Protein AF-A0A4E9F3N2-F1 (afdb_monomer_lite)

pLDDT: mean 77.79, std 24.95, range [22.2, 97.0]

Structure (mmCIF, N/CA/C/O backbone):
data_AF-A0A4E9F3N2-F1
#
_entry.id   AF-A0A4E9F3N2-F1
#
loop_
_atom_site.group_PDB
_atom_site.id
_atom_site.type_symbol
_atom_site.label_atom_id
_atom_site.label_alt_id
_atom_site.label_comp_id
_atom_site.label_asym_id
_atom_site.label_entity_id
_atom_site.label_seq_id
_atom_site.pdbx_PDB_ins_code
_atom_site.Cartn_x
_atom_site.Cartn_y
_atom_site.Cartn_z
_atom_site.occupancy
_atom_site.B_iso_or_equiv
_atom_site.auth_seq_id
_atom_site.auth_comp_id
_atom_site.auth_asym_id
_atom_site.auth_atom_id
_atom_site.pdbx_PDB_model_num
ATOM 1 N N . MET A 1 1 ? 20.673 -10.312 -19.936 1.00 74.88 1 MET A N 1
ATOM 2 C CA . MET A 1 1 ? 21.119 -8.940 -20.218 1.00 74.88 1 MET A CA 1
ATOM 3 C C . MET A 1 1 ? 22.556 -8.808 -19.810 1.00 74.88 1 MET A C 1
ATOM 5 O O . MET A 1 1 ? 22.943 -9.396 -18.805 1.00 74.88 1 MET A O 1
ATOM 9 N N . THR A 1 2 ? 23.321 -8.103 -20.626 1.00 93.94 2 THR A N 1
ATOM 10 C CA . THR A 1 2 ? 24.736 -7.817 -20.409 1.00 93.94 2 THR A CA 1
ATOM 11 C C . THR A 1 2 ? 24.918 -6.363 -19.971 1.00 93.94 2 THR A C 1
ATOM 13 O O . THR A 1 2 ? 23.994 -5.559 -20.076 1.00 93.94 2 THR A O 1
ATOM 16 N N . MET A 1 3 ? 26.111 -6.009 -19.485 1.00 94.00 3 MET A N 1
ATOM 17 C CA . MET A 1 3 ? 26.438 -4.610 -19.169 1.00 94.00 3 MET A CA 1
ATOM 18 C C . MET A 1 3 ? 26.401 -3.704 -20.409 1.00 94.00 3 MET A C 1
ATOM 20 O O . MET A 1 3 ? 26.124 -2.515 -20.276 1.00 94.00 3 MET A O 1
ATOM 24 N N . HIS A 1 4 ? 26.633 -4.258 -21.602 1.00 94.69 4 HIS A N 1
ATOM 25 C CA . HIS A 1 4 ? 26.542 -3.513 -22.858 1.00 94.69 4 HIS A CA 1
ATOM 26 C C . HIS A 1 4 ? 25.105 -3.068 -23.137 1.00 94.69 4 HIS A C 1
ATOM 28 O O . HIS A 1 4 ? 24.890 -1.909 -23.461 1.00 94.69 4 HIS A O 1
ATOM 34 N N . ASP A 1 5 ? 24.117 -3.930 -22.869 1.00 93.75 5 ASP A N 1
ATOM 35 C CA . ASP A 1 5 ? 22.698 -3.601 -23.065 1.00 93.75 5 ASP A CA 1
ATOM 36 C C . ASP A 1 5 ? 22.268 -2.380 -22.227 1.00 93.75 5 ASP A C 1
ATOM 38 O O . ASP A 1 5 ? 21.435 -1.590 -22.662 1.00 93.75 5 ASP A O 1
ATOM 42 N N . ILE A 1 6 ? 22.837 -2.215 -21.024 1.00 94.12 6 ILE A N 1
ATOM 43 C CA . ILE A 1 6 ? 22.560 -1.069 -20.140 1.00 94.12 6 ILE A CA 1
ATOM 44 C C . ILE A 1 6 ? 23.189 0.207 -20.708 1.00 94.12 6 ILE A C 1
ATOM 46 O O . ILE A 1 6 ? 22.549 1.258 -20.708 1.00 94.12 6 ILE A O 1
ATOM 50 N N . LEU A 1 7 ? 24.429 0.113 -21.195 1.00 94.69 7 LEU A N 1
ATOM 51 C CA . LEU A 1 7 ? 25.142 1.240 -21.795 1.00 94.69 7 LEU A CA 1
ATOM 52 C C . LEU A 1 7 ? 24.438 1.725 -23.066 1.00 94.69 7 LEU A C 1
ATOM 54 O O . LEU A 1 7 ? 24.200 2.922 -23.215 1.00 94.69 7 LEU A O 1
ATOM 58 N N . ASP A 1 8 ? 24.042 0.796 -23.933 1.00 94.12 8 ASP A N 1
ATOM 59 C CA . ASP A 1 8 ? 23.328 1.098 -25.172 1.00 94.12 8 ASP A CA 1
ATOM 60 C C . ASP A 1 8 ? 21.946 1.702 -24.882 1.00 94.12 8 ASP A C 1
ATOM 62 O O . ASP A 1 8 ? 21.539 2.673 -25.523 1.00 94.12 8 ASP A O 1
ATOM 66 N N . ALA A 1 9 ? 21.230 1.179 -23.879 1.00 94.62 9 ALA A N 1
ATOM 67 C CA . ALA A 1 9 ? 19.941 1.727 -23.460 1.00 94.62 9 ALA A CA 1
ATOM 68 C C . ALA A 1 9 ? 20.053 3.156 -22.917 1.00 94.62 9 ALA A C 1
ATOM 70 O O . ALA A 1 9 ? 19.215 3.995 -23.246 1.00 94.62 9 ALA A O 1
ATOM 71 N N . GLN A 1 10 ? 21.088 3.447 -22.126 1.00 94.38 10 GLN A N 1
ATOM 72 C CA . GLN A 1 10 ? 21.338 4.799 -21.628 1.00 94.38 10 GLN A CA 1
ATOM 73 C C . GLN A 1 10 ? 21.702 5.756 -22.773 1.00 94.38 10 GLN A C 1
ATOM 75 O O . GLN A 1 10 ? 21.155 6.853 -22.851 1.00 94.38 10 GLN A O 1
ATOM 80 N N . TYR A 1 11 ? 22.563 5.326 -23.704 1.00 94.88 11 TYR A N 1
ATOM 81 C CA . TYR A 1 11 ? 22.969 6.142 -24.850 1.00 94.88 11 TYR A CA 1
ATOM 82 C C . TYR A 1 11 ? 21.777 6.551 -25.726 1.00 94.88 11 TYR A C 1
ATOM 84 O O . TYR A 1 11 ? 21.652 7.725 -26.084 1.00 94.88 11 TYR A O 1
ATOM 92 N N . LEU A 1 12 ? 20.889 5.602 -26.049 1.00 94.88 12 LEU A N 1
ATOM 93 C CA . LEU A 1 12 ? 19.684 5.869 -26.842 1.00 94.88 12 LEU A CA 1
ATOM 94 C C . LEU A 1 12 ? 18.730 6.840 -26.141 1.00 94.88 12 LEU A C 1
ATOM 96 O O . LEU A 1 12 ? 18.173 7.722 -26.798 1.00 94.88 12 LEU A O 1
ATOM 100 N N . TYR A 1 13 ? 18.579 6.719 -24.821 1.00 95.56 13 TYR A N 1
ATOM 101 C CA . TYR A 1 13 ? 17.776 7.655 -24.041 1.00 95.56 13 TYR A CA 1
ATOM 102 C C . TYR A 1 13 ? 18.358 9.076 -24.101 1.00 95.56 13 TYR A C 1
ATOM 104 O O . TYR A 1 13 ? 17.630 10.023 -24.382 1.00 95.56 13 TYR A O 1
ATOM 112 N N . ASP A 1 14 ? 19.674 9.231 -23.948 1.00 95.88 14 ASP A N 1
ATOM 113 C CA . ASP A 1 14 ? 20.310 10.554 -23.911 1.00 95.88 14 ASP A CA 1
ATOM 114 C C . ASP A 1 14 ? 20.344 11.257 -25.286 1.00 95.88 14 ASP A C 1
ATOM 116 O O . ASP A 1 14 ? 20.210 12.479 -25.359 1.00 95.88 14 ASP A O 1
ATOM 120 N N . HIS A 1 15 ? 20.507 10.508 -26.386 1.00 95.75 15 HIS A N 1
ATOM 121 C CA . HIS A 1 15 ? 20.677 11.084 -27.734 1.00 95.75 15 HIS A CA 1
ATOM 122 C C . HIS A 1 15 ? 19.382 11.155 -28.543 1.00 95.75 15 HIS A C 1
ATOM 124 O O . HIS A 1 15 ? 19.204 12.069 -29.350 1.00 95.75 15 HIS A O 1
ATOM 130 N N . HIS A 1 16 ? 18.488 10.185 -28.356 1.00 93.88 16 HIS A N 1
ATOM 131 C CA . HIS A 1 16 ? 17.263 10.054 -29.144 1.00 93.88 16 HIS A CA 1
ATOM 132 C C . HIS A 1 16 ? 15.990 10.222 -28.308 1.00 93.88 16 HIS A C 1
ATOM 134 O O . HIS A 1 16 ? 14.904 10.255 -28.884 1.00 93.88 16 HIS A O 1
ATOM 140 N N . ASN A 1 17 ? 16.111 10.371 -26.981 1.00 93.00 17 ASN A N 1
ATOM 141 C CA . ASN A 1 17 ? 14.988 10.478 -26.043 1.00 93.00 17 ASN A CA 1
ATOM 142 C C . ASN A 1 17 ? 13.993 9.305 -26.162 1.00 93.00 17 ASN A C 1
ATOM 144 O O . ASN A 1 17 ? 12.806 9.454 -25.872 1.00 93.00 17 ASN A O 1
ATOM 148 N N . ASP A 1 18 ? 14.481 8.145 -26.620 1.00 93.19 18 ASP A N 1
ATOM 149 C CA . ASP A 1 18 ? 13.716 6.903 -26.720 1.00 93.19 18 ASP A CA 1
ATOM 150 C C . ASP A 1 18 ? 13.951 6.061 -25.462 1.00 93.19 18 ASP A C 1
ATOM 152 O O . ASP A 1 18 ? 15.061 5.599 -25.189 1.00 93.19 18 ASP A O 1
ATOM 156 N N . ASP A 1 19 ? 12.893 5.859 -24.679 1.00 94.19 19 ASP A N 1
ATOM 157 C CA . ASP A 1 19 ? 12.922 5.122 -23.416 1.00 94.19 19 ASP A CA 1
ATOM 158 C C . ASP A 1 19 ? 12.526 3.644 -23.567 1.00 94.19 19 ASP A C 1
ATOM 160 O O . ASP A 1 19 ? 12.576 2.880 -22.596 1.00 94.19 19 ASP A O 1
ATOM 164 N N . SER A 1 20 ? 12.180 3.202 -24.780 1.00 93.50 20 SER A N 1
ATOM 165 C CA . SER A 1 20 ? 11.681 1.850 -25.051 1.00 93.50 20 SER A CA 1
ATOM 166 C C . SER A 1 20 ? 12.687 0.772 -24.649 1.00 93.50 20 SER A C 1
ATOM 168 O O . SER A 1 20 ? 12.325 -0.235 -24.028 1.00 93.50 20 SER A O 1
ATOM 170 N N . TYR A 1 21 ? 13.970 0.982 -24.968 1.00 92.88 21 TYR A N 1
ATOM 171 C CA . TYR A 1 21 ? 15.014 0.017 -24.630 1.00 92.88 21 TYR A CA 1
ATOM 172 C C . TYR A 1 21 ? 15.301 0.008 -23.123 1.00 92.88 21 TYR A C 1
ATOM 174 O O . TYR A 1 21 ? 15.400 -1.061 -22.516 1.00 92.88 21 TYR A O 1
ATOM 182 N N . LEU A 1 22 ? 15.296 1.183 -22.488 1.00 93.50 22 LEU A N 1
ATOM 183 C CA . LEU A 1 22 ? 15.515 1.339 -21.051 1.00 93.50 22 LEU A CA 1
ATOM 184 C C . LEU A 1 22 ? 14.400 0.686 -20.216 1.00 93.50 22 LEU A C 1
ATOM 186 O O . LEU A 1 22 ? 14.686 -0.050 -19.270 1.00 93.50 22 LEU A O 1
ATOM 190 N N . ARG A 1 23 ? 13.130 0.854 -20.612 1.00 92.50 23 ARG A N 1
ATOM 191 C CA . ARG A 1 23 ? 11.973 0.192 -19.975 1.00 92.50 23 ARG A CA 1
ATOM 192 C C . ARG A 1 23 ? 11.989 -1.329 -20.121 1.00 92.50 23 ARG A C 1
ATOM 194 O O . ARG A 1 23 ? 11.396 -2.031 -19.307 1.00 92.50 23 ARG A O 1
ATOM 201 N N . ARG A 1 24 ? 12.651 -1.860 -21.154 1.00 91.31 24 ARG A N 1
ATOM 202 C CA . ARG A 1 24 ? 12.843 -3.308 -21.323 1.00 91.31 24 ARG A CA 1
ATOM 203 C C . ARG A 1 24 ? 13.942 -3.846 -20.408 1.00 91.31 24 ARG A C 1
ATOM 205 O O . ARG A 1 24 ? 13.826 -4.978 -19.932 1.00 91.31 24 ARG A O 1
ATOM 212 N N . VAL A 1 25 ? 14.997 -3.058 -20.195 1.00 93.06 25 VAL A N 1
ATOM 213 C CA . VAL A 1 25 ? 16.124 -3.406 -19.321 1.00 93.06 25 VAL A CA 1
ATOM 214 C C . VAL A 1 25 ? 15.708 -3.384 -17.855 1.00 93.06 25 VAL A C 1
ATOM 216 O O . VAL A 1 25 ? 15.937 -4.347 -17.120 1.00 93.06 25 VAL A O 1
ATOM 219 N N . ILE A 1 26 ? 15.064 -2.299 -17.433 1.00 92.56 26 ILE A N 1
ATOM 220 C CA . ILE A 1 26 ? 14.679 -2.077 -16.044 1.00 92.56 26 ILE A CA 1
ATOM 221 C C . ILE A 1 26 ? 13.304 -2.695 -15.808 1.00 92.56 26 ILE A C 1
ATOM 223 O O . ILE A 1 26 ? 12.276 -2.157 -16.215 1.00 92.56 26 ILE A O 1
ATOM 227 N N . ARG A 1 27 ? 13.279 -3.842 -15.124 1.00 91.19 27 ARG A N 1
ATOM 228 C CA . ARG A 1 27 ? 12.023 -4.472 -14.703 1.00 91.19 27 ARG A CA 1
ATOM 229 C C . ARG A 1 27 ? 11.494 -3.848 -13.411 1.00 91.19 27 ARG A C 1
ATOM 231 O O . ARG A 1 27 ? 12.289 -3.509 -12.534 1.00 91.19 27 ARG A O 1
ATOM 238 N N . PRO A 1 28 ? 10.164 -3.753 -13.259 1.00 93.88 28 PRO A N 1
ATOM 239 C CA . PRO A 1 28 ? 9.555 -3.260 -12.033 1.00 93.88 28 PRO A CA 1
ATOM 240 C C . PRO A 1 28 ? 9.788 -4.248 -10.879 1.00 93.88 28 PRO A C 1
ATOM 242 O O . PRO A 1 28 ? 9.879 -5.466 -11.085 1.00 93.88 28 PRO A O 1
ATOM 245 N N . LEU A 1 29 ? 9.888 -3.723 -9.656 1.00 91.62 29 LEU A N 1
ATOM 246 C CA . LEU A 1 29 ? 10.197 -4.497 -8.447 1.00 91.62 29 LEU A CA 1
ATOM 247 C C . LEU A 1 29 ? 9.161 -5.598 -8.154 1.00 91.62 29 LEU A C 1
ATOM 249 O O . LEU A 1 29 ? 9.484 -6.626 -7.560 1.00 91.62 29 LEU A O 1
ATOM 253 N N . GLU A 1 30 ? 7.935 -5.422 -8.638 1.00 92.25 30 GLU A N 1
ATOM 254 C CA . GLU A 1 30 ? 6.832 -6.372 -8.573 1.00 92.25 30 GLU A CA 1
ATOM 255 C C . GLU A 1 30 ? 7.199 -7.723 -9.201 1.00 92.25 30 GLU A C 1
ATOM 257 O O . GLU A 1 30 ? 6.706 -8.759 -8.757 1.00 92.25 30 GLU A O 1
ATOM 262 N N . SER A 1 31 ? 8.114 -7.741 -10.180 1.00 92.50 31 SER A N 1
ATOM 263 C CA . SER A 1 31 ? 8.568 -8.978 -10.824 1.00 92.50 31 SER A CA 1
ATOM 264 C C . SER A 1 31 ? 9.280 -9.931 -9.859 1.00 92.50 31 SER A C 1
ATOM 266 O O . SER A 1 31 ? 9.307 -11.131 -10.124 1.00 92.50 31 SER A O 1
ATOM 268 N N . LEU A 1 32 ? 9.855 -9.428 -8.761 1.00 92.88 32 LEU A N 1
ATOM 269 C CA . LEU A 1 32 ? 10.497 -10.251 -7.729 1.00 92.88 32 LEU A CA 1
ATOM 270 C C . LEU A 1 32 ? 9.484 -10.861 -6.754 1.00 92.88 32 LEU A C 1
ATOM 272 O O . LEU A 1 32 ? 9.778 -11.846 -6.086 1.00 92.88 32 LEU A O 1
ATOM 276 N N . LEU A 1 33 ? 8.285 -10.284 -6.676 1.00 93.25 33 LEU A N 1
ATOM 277 C CA . LEU A 1 33 ? 7.271 -10.610 -5.675 1.00 93.25 33 LEU A CA 1
ATOM 27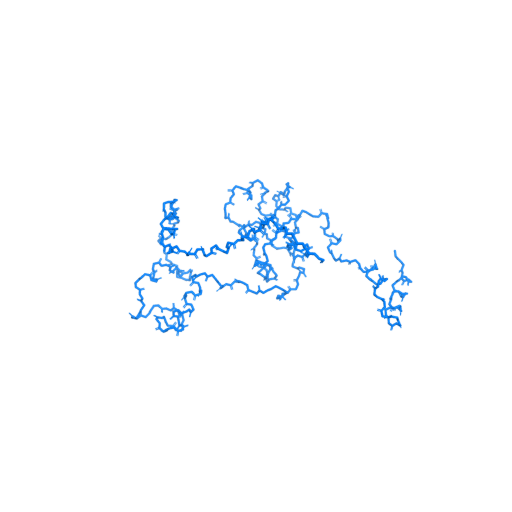8 C C . LEU A 1 33 ? 6.209 -11.596 -6.180 1.00 93.25 33 LEU A C 1
ATOM 280 O O . LEU A 1 33 ? 5.289 -11.941 -5.443 1.00 93.25 33 LEU A O 1
ATOM 284 N N . VAL A 1 34 ? 6.350 -12.079 -7.416 1.00 91.62 34 VAL A N 1
ATOM 285 C CA . VAL A 1 34 ? 5.398 -12.983 -8.085 1.00 91.62 34 VAL A CA 1
ATOM 286 C C . VAL A 1 34 ? 5.222 -14.314 -7.341 1.00 91.62 34 VAL A C 1
ATOM 288 O O . VAL A 1 34 ? 4.159 -14.919 -7.429 1.00 91.62 34 VAL A O 1
ATOM 291 N N . GLY A 1 35 ? 6.236 -14.765 -6.594 1.00 91.81 35 GLY A N 1
ATOM 292 C CA . GLY A 1 35 ? 6.190 -16.032 -5.856 1.00 91.81 35 GLY A CA 1
ATOM 293 C C . GLY A 1 35 ? 5.351 -16.012 -4.573 1.00 91.81 35 GLY A C 1
ATOM 294 O O . GLY A 1 35 ? 5.061 -17.075 -4.032 1.00 91.81 35 GLY A O 1
ATOM 295 N N . HIS A 1 36 ? 4.963 -14.837 -4.074 1.00 94.31 36 HIS A N 1
ATOM 296 C CA . HIS A 1 36 ? 4.216 -14.710 -2.822 1.00 94.31 36 HIS A CA 1
ATOM 297 C C . HIS A 1 36 ? 2.712 -14.585 -3.062 1.00 94.31 36 HIS A C 1
ATOM 299 O O . HIS A 1 36 ? 2.267 -13.978 -4.039 1.00 94.31 36 HIS A O 1
ATOM 305 N N . LYS A 1 37 ? 1.921 -15.076 -2.103 1.00 95.50 37 LYS A N 1
ATOM 306 C CA . LYS A 1 37 ? 0.466 -14.889 -2.110 1.00 95.50 37 LYS A CA 1
ATOM 307 C C . LYS A 1 37 ? 0.105 -13.422 -1.903 1.00 95.50 37 LYS A C 1
ATOM 309 O O . LYS A 1 37 ? 0.747 -12.710 -1.126 1.00 95.50 37 LYS A O 1
ATOM 314 N N . ARG A 1 38 ? -0.943 -12.972 -2.589 1.00 95.44 38 ARG A N 1
ATOM 315 C CA . ARG A 1 38 ? -1.329 -11.563 -2.678 1.00 95.44 38 ARG A CA 1
ATOM 316 C C . ARG A 1 38 ? -2.597 -11.268 -1.891 1.00 95.44 38 ARG A C 1
ATOM 318 O O . ARG A 1 38 ? -3.590 -11.992 -1.957 1.00 95.44 38 ARG A O 1
ATOM 325 N N . ILE A 1 39 ? -2.593 -10.128 -1.209 1.00 96.38 39 ILE A N 1
ATOM 326 C CA . ILE A 1 39 ? -3.792 -9.522 -0.627 1.00 96.38 39 ILE A CA 1
ATOM 327 C C . ILE A 1 39 ? -3.981 -8.138 -1.241 1.00 96.38 39 ILE A C 1
ATOM 329 O O . ILE A 1 39 ? -3.103 -7.283 -1.146 1.00 96.38 39 ILE A O 1
ATOM 333 N N . VAL A 1 40 ? -5.141 -7.914 -1.855 1.00 96.88 40 VAL A N 1
ATOM 334 C CA . VAL A 1 40 ? -5.518 -6.631 -2.452 1.00 96.88 40 VAL A CA 1
ATOM 335 C C . VAL A 1 40 ? -6.210 -5.775 -1.403 1.00 96.88 40 VAL A C 1
ATOM 337 O O . VAL A 1 40 ? -7.220 -6.180 -0.820 1.00 96.88 40 VAL A O 1
ATOM 340 N N . VAL A 1 41 ? -5.695 -4.570 -1.192 1.00 96.50 41 VAL A N 1
ATOM 341 C CA . VAL A 1 41 ? -6.176 -3.629 -0.175 1.00 96.50 41 VAL A CA 1
ATOM 342 C C . VAL A 1 41 ? -6.911 -2.452 -0.815 1.00 96.50 41 VAL A C 1
ATOM 344 O O . VAL A 1 41 ? -6.622 -2.038 -1.935 1.00 96.50 41 VAL A O 1
ATOM 347 N N . LYS A 1 42 ? -7.882 -1.895 -0.086 1.00 94.75 42 LYS A N 1
ATOM 348 C CA . LYS A 1 42 ? -8.601 -0.677 -0.463 1.00 94.75 42 LYS A CA 1
ATOM 349 C C . LYS A 1 42 ? -7.661 0.528 -0.455 1.00 94.75 42 LYS A C 1
ATOM 351 O O . LYS A 1 42 ? -6.978 0.769 0.537 1.00 94.75 42 LYS A O 1
ATOM 356 N N . ASP A 1 43 ? -7.748 1.381 -1.472 1.00 93.62 43 ASP A N 1
ATOM 357 C CA . ASP A 1 43 ? -6.911 2.583 -1.628 1.00 93.62 43 ASP A CA 1
ATOM 358 C C . ASP A 1 43 ? -6.895 3.505 -0.390 1.00 93.62 43 ASP A C 1
ATOM 360 O O . ASP A 1 43 ? -5.919 4.197 -0.120 1.00 93.62 43 ASP A O 1
ATOM 364 N N . SER A 1 44 ? -7.970 3.510 0.410 1.00 91.75 44 SER A N 1
ATOM 365 C CA . SER A 1 44 ? -8.038 4.290 1.654 1.00 91.75 44 SER A CA 1
ATOM 366 C C . SER A 1 44 ? -7.121 3.797 2.771 1.00 91.75 44 SER A C 1
ATOM 368 O O . SER A 1 44 ? -6.802 4.573 3.668 1.00 91.75 44 SER A O 1
ATOM 370 N N . ALA A 1 45 ? -6.749 2.520 2.753 1.00 93.31 45 ALA A N 1
ATOM 371 C CA . ALA A 1 45 ? -5.892 1.902 3.757 1.00 93.31 45 ALA A CA 1
ATOM 372 C C . ALA A 1 45 ? -4.411 1.894 3.343 1.00 93.31 45 ALA A C 1
ATOM 374 O O . ALA A 1 45 ? -3.557 1.749 4.212 1.00 93.31 45 ALA A O 1
ATOM 375 N N . VAL A 1 46 ? -4.096 2.115 2.061 1.00 95.12 46 VAL A N 1
ATOM 376 C CA . VAL A 1 46 ? -2.727 2.045 1.517 1.00 95.12 46 VAL A CA 1
ATOM 377 C C . VAL A 1 46 ? -1.768 2.946 2.286 1.00 95.12 46 VAL A C 1
ATOM 379 O O . VAL A 1 46 ? -0.783 2.463 2.835 1.00 95.12 46 VAL A O 1
ATOM 382 N N . ASN A 1 47 ? -2.093 4.235 2.427 1.00 94.44 47 ASN A N 1
ATOM 383 C CA . ASN A 1 47 ? -1.176 5.149 3.104 1.00 94.44 47 ASN A CA 1
ATOM 384 C C . ASN A 1 47 ? -0.992 4.775 4.587 1.00 94.44 47 ASN A C 1
ATOM 386 O O . ASN A 1 47 ? 0.117 4.815 5.099 1.00 94.44 47 ASN A O 1
ATOM 390 N N . ALA A 1 48 ? -2.037 4.305 5.280 1.00 93.88 48 ALA A N 1
ATOM 391 C CA . ALA A 1 48 ? -1.889 3.843 6.666 1.00 93.88 48 ALA A CA 1
ATOM 392 C C . ALA A 1 48 ? -0.866 2.694 6.782 1.00 93.88 48 ALA A C 1
ATOM 394 O O . ALA A 1 48 ? -0.057 2.675 7.710 1.00 93.88 48 ALA A O 1
ATOM 395 N N . ILE A 1 49 ? -0.860 1.779 5.811 1.00 95.25 49 ILE A N 1
ATOM 396 C CA . ILE A 1 49 ? 0.091 0.663 5.733 1.00 95.25 49 ILE A CA 1
ATOM 397 C C . ILE A 1 49 ? 1.509 1.171 5.437 1.00 95.25 49 ILE A C 1
ATOM 399 O O . ILE A 1 49 ? 2.452 0.693 6.065 1.00 95.25 49 ILE A O 1
ATOM 403 N N . CYS A 1 50 ? 1.678 2.183 4.576 1.00 95.31 50 CYS A N 1
ATOM 404 C CA . CYS A 1 50 ? 2.988 2.802 4.314 1.00 95.31 50 CYS A CA 1
ATOM 405 C C . CYS A 1 50 ? 3.614 3.436 5.572 1.00 95.31 50 CYS A C 1
ATOM 407 O O . CYS A 1 50 ? 4.834 3.452 5.740 1.00 95.31 50 CYS A O 1
ATOM 409 N N . TYR A 1 51 ? 2.780 3.924 6.494 1.00 94.62 51 TYR A N 1
ATOM 410 C CA . TYR A 1 51 ? 3.210 4.421 7.805 1.00 94.62 51 TYR A CA 1
ATOM 411 C C . TYR A 1 51 ? 3.439 3.306 8.844 1.00 94.62 51 TYR A C 1
ATOM 413 O O . TYR A 1 51 ? 3.852 3.593 9.966 1.00 94.62 51 TYR A O 1
ATOM 421 N N . GLY A 1 52 ? 3.211 2.038 8.489 1.00 92.75 52 GLY A N 1
ATOM 422 C CA . GLY A 1 52 ? 3.447 0.887 9.362 1.00 92.75 52 GLY A CA 1
ATOM 423 C C . GLY A 1 52 ? 2.228 0.427 10.168 1.00 92.75 52 GLY A C 1
ATOM 424 O O . GLY A 1 52 ? 2.384 -0.340 11.120 1.00 92.75 52 GLY A O 1
ATOM 425 N N . ALA A 1 53 ? 1.011 0.864 9.824 1.00 93.12 53 ALA A N 1
ATOM 426 C CA . ALA A 1 53 ? -0.196 0.376 10.489 1.00 93.12 53 ALA A CA 1
ATOM 427 C C . ALA A 1 53 ? -0.438 -1.115 10.200 1.00 93.12 53 ALA A C 1
ATOM 429 O O . ALA A 1 53 ? -0.225 -1.597 9.090 1.00 93.12 53 ALA A O 1
ATOM 430 N N . LYS A 1 54 ? -0.945 -1.854 11.191 1.00 93.88 54 LYS A N 1
ATOM 431 C CA . LYS A 1 54 ? -1.351 -3.254 10.997 1.00 93.88 54 LYS A CA 1
ATOM 432 C C . LYS A 1 54 ? -2.493 -3.343 9.980 1.00 93.88 54 LYS A C 1
ATOM 434 O O . LYS A 1 54 ? -3.376 -2.484 9.964 1.00 93.88 54 LYS A O 1
ATOM 439 N N . ILE A 1 55 ? -2.508 -4.405 9.177 1.00 94.88 55 ILE A N 1
ATOM 440 C CA . ILE A 1 55 ? -3.559 -4.612 8.181 1.00 94.88 55 ILE A CA 1
ATOM 441 C C . ILE A 1 55 ? -4.766 -5.235 8.862 1.00 94.88 55 ILE A C 1
ATOM 443 O O . ILE A 1 55 ? -4.682 -6.314 9.447 1.00 94.88 55 ILE A O 1
ATOM 447 N N . LEU A 1 56 ? -5.887 -4.526 8.791 1.00 94.38 56 LEU A N 1
ATOM 448 C CA . LEU A 1 56 ? -7.160 -4.949 9.355 1.00 94.38 56 LEU A CA 1
ATOM 449 C C . LEU A 1 56 ? -8.081 -5.466 8.253 1.00 94.38 56 LEU A C 1
ATOM 451 O O . LEU A 1 56 ? -8.029 -4.998 7.116 1.00 94.38 56 LEU A O 1
ATOM 455 N N . LEU A 1 57 ? -8.978 -6.370 8.634 1.00 93.88 57 LEU A N 1
ATOM 456 C CA . LEU A 1 57 ? -9.972 -6.989 7.757 1.00 93.88 57 LEU A CA 1
ATOM 457 C C . LEU A 1 57 ? -10.818 -5.994 6.924 1.00 93.88 57 LEU A C 1
ATOM 459 O O . LEU A 1 57 ? -10.888 -6.173 5.710 1.00 93.88 57 LEU A O 1
ATOM 463 N N . PRO A 1 58 ? -11.353 -4.875 7.470 1.00 91.88 58 PRO A N 1
ATOM 464 C CA . PRO A 1 58 ? -12.090 -3.883 6.669 1.00 91.88 58 PRO A CA 1
ATOM 465 C C . PRO A 1 58 ? -11.243 -3.150 5.614 1.00 91.88 58 PRO A C 1
ATOM 467 O O . PRO A 1 58 ? -11.785 -2.430 4.774 1.00 91.88 58 PRO A O 1
ATOM 470 N N . GLY A 1 59 ? -9.914 -3.268 5.678 1.00 91.88 59 GLY A N 1
ATOM 471 C CA . GLY A 1 59 ? -9.005 -2.703 4.687 1.00 91.88 59 GLY A CA 1
ATOM 472 C C . GLY A 1 59 ? -8.847 -3.572 3.440 1.00 91.88 59 GLY A C 1
ATOM 473 O O . GLY A 1 59 ? -8.318 -3.086 2.445 1.00 91.88 59 GLY A O 1
ATOM 474 N N . IL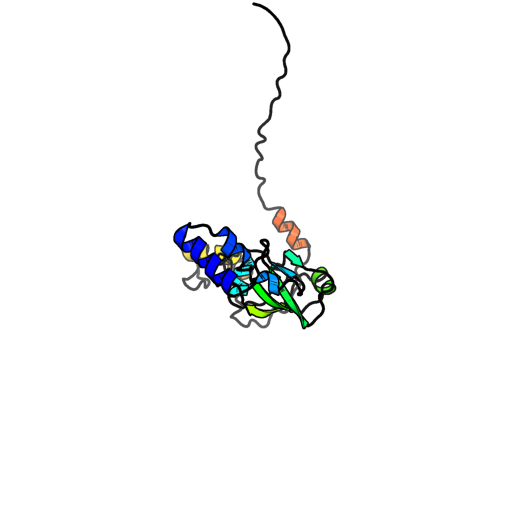E A 1 60 ? -9.291 -4.827 3.466 1.00 94.31 60 ILE A N 1
ATOM 475 C CA . ILE A 1 60 ? -9.036 -5.806 2.406 1.00 94.31 60 ILE A CA 1
ATOM 476 C C . ILE A 1 60 ? -10.192 -5.816 1.411 1.00 94.31 60 ILE A C 1
ATOM 478 O O . ILE A 1 60 ? -11.358 -5.730 1.785 1.00 94.31 60 ILE A O 1
ATOM 482 N N . LEU A 1 61 ? -9.851 -5.910 0.127 1.00 94.44 61 LEU A N 1
ATOM 483 C CA . LEU A 1 61 ? -10.807 -6.037 -0.967 1.00 94.44 61 LEU A CA 1
ATOM 484 C C . LEU A 1 61 ? -10.873 -7.479 -1.478 1.00 94.44 61 LEU A C 1
ATOM 486 O O . LEU A 1 61 ? -11.958 -8.009 -1.697 1.00 94.44 61 LEU A O 1
ATOM 490 N N . ARG A 1 62 ? -9.709 -8.105 -1.692 1.00 94.19 62 ARG A N 1
ATOM 491 C CA . ARG A 1 62 ? -9.570 -9.483 -2.187 1.00 94.19 62 ARG A CA 1
ATOM 492 C C . ARG A 1 62 ? -8.362 -10.141 -1.537 1.00 94.19 62 ARG A C 1
ATOM 494 O O . ARG A 1 62 ? -7.378 -9.468 -1.241 1.00 94.19 62 ARG A O 1
ATOM 501 N N . PHE A 1 63 ? -8.421 -11.450 -1.362 1.00 94.75 63 PHE A N 1
ATOM 502 C CA . PHE A 1 63 ? -7.320 -12.261 -0.861 1.00 94.75 63 PHE A CA 1
ATOM 503 C C . PHE A 1 63 ? -7.176 -13.510 -1.727 1.00 94.75 63 PHE A C 1
ATOM 505 O O . PHE A 1 63 ? -8.143 -13.968 -2.336 1.00 94.75 63 PHE A O 1
ATOM 512 N N . GLU A 1 64 ? -5.956 -14.022 -1.814 1.00 94.81 64 GLU A N 1
ATOM 513 C CA . GLU A 1 64 ? -5.657 -15.265 -2.515 1.00 94.81 64 GLU A CA 1
ATOM 514 C C . GLU A 1 64 ? -6.014 -16.486 -1.651 1.00 94.81 64 GLU A C 1
ATOM 516 O O . GLU A 1 64 ? -6.123 -16.406 -0.421 1.00 94.81 64 GLU A O 1
ATOM 521 N N . ASN A 1 65 ? -6.238 -17.625 -2.302 1.00 93.75 65 ASN A N 1
ATOM 522 C CA . ASN A 1 65 ? -6.589 -18.861 -1.612 1.00 93.75 65 ASN A CA 1
ATOM 523 C C . ASN A 1 65 ? -5.350 -19.543 -1.021 1.00 93.75 65 ASN A C 1
ATOM 525 O O . ASN A 1 65 ? -4.246 -19.441 -1.556 1.00 93.75 65 ASN A O 1
ATOM 529 N N . GLY A 1 66 ? -5.562 -20.286 0.066 1.00 94.00 66 GLY A N 1
ATOM 530 C CA . GLY A 1 66 ? -4.535 -21.114 0.695 1.00 94.00 66 GLY A CA 1
ATOM 531 C C . GLY A 1 66 ? -3.510 -20.338 1.516 1.00 94.00 66 GLY A C 1
ATOM 532 O O . GLY A 1 66 ? -2.419 -20.849 1.710 1.00 94.00 66 GLY A O 1
ATOM 533 N N . ILE A 1 67 ? -3.807 -19.115 1.959 1.00 95.88 67 ILE A N 1
ATOM 534 C CA . ILE A 1 67 ? -2.946 -18.366 2.885 1.00 95.88 67 ILE A CA 1
ATOM 535 C C . ILE A 1 67 ? -2.963 -19.076 4.240 1.00 95.88 67 ILE A C 1
ATOM 537 O O . ILE A 1 67 ? -4.031 -19.230 4.844 1.00 95.88 67 ILE A O 1
ATOM 541 N N . GLU A 1 68 ? -1.781 -19.467 4.706 1.00 95.12 68 GLU A N 1
ATOM 542 C CA . GLU A 1 68 ? -1.577 -20.112 6.002 1.00 95.12 68 GLU A CA 1
ATOM 543 C C . GLU A 1 68 ? -1.092 -19.123 7.070 1.00 95.12 68 GLU A C 1
ATOM 545 O O . GLU A 1 68 ? -0.640 -18.009 6.786 1.00 95.12 68 GLU A O 1
ATOM 550 N N . LEU A 1 69 ? -1.186 -19.526 8.340 1.00 95.38 69 LEU A N 1
ATOM 551 C CA . LEU A 1 69 ? -0.682 -18.716 9.451 1.00 95.38 69 LEU A CA 1
ATOM 552 C C . LEU A 1 69 ? 0.841 -18.562 9.374 1.00 95.38 69 LEU A C 1
ATOM 554 O O . LEU A 1 69 ? 1.570 -19.527 9.168 1.00 95.38 69 LEU A O 1
ATOM 558 N N . ASN A 1 70 ? 1.317 -17.345 9.633 1.00 95.50 70 ASN A N 1
ATOM 559 C CA . ASN A 1 70 ? 2.723 -16.936 9.604 1.00 95.50 70 ASN A CA 1
ATOM 560 C C . ASN A 1 70 ? 3.413 -17.062 8.237 1.00 95.50 70 ASN A C 1
ATOM 562 O O . ASN A 1 70 ? 4.636 -16.948 8.161 1.00 95.50 70 ASN A O 1
ATOM 566 N N . GLU A 1 71 ? 2.653 -17.245 7.161 1.00 95.69 71 GLU A N 1
ATOM 567 C CA . GLU A 1 71 ? 3.191 -17.235 5.806 1.00 95.69 71 GLU A CA 1
ATOM 568 C C . GLU A 1 71 ? 3.570 -15.812 5.358 1.00 95.69 71 GLU A C 1
ATOM 570 O O . GLU A 1 71 ? 2.950 -14.821 5.763 1.00 95.69 71 GLU A O 1
ATOM 575 N N . GLU A 1 72 ? 4.595 -15.706 4.508 1.00 95.62 72 GLU A N 1
ATOM 576 C CA . GLU A 1 72 ? 4.987 -14.449 3.873 1.00 95.62 72 GLU A CA 1
ATOM 577 C C . GLU A 1 72 ? 4.085 -14.115 2.688 1.00 95.62 72 GLU A C 1
ATOM 579 O O . GLU A 1 72 ? 4.023 -14.836 1.691 1.00 95.62 72 GLU A O 1
ATOM 584 N N . ILE A 1 73 ? 3.432 -12.965 2.789 1.00 96.50 73 ILE A N 1
ATOM 585 C CA . ILE A 1 73 ? 2.472 -12.469 1.814 1.00 96.50 73 ILE A CA 1
ATOM 586 C C . ILE A 1 73 ? 2.852 -11.070 1.334 1.00 96.50 73 ILE A C 1
ATOM 588 O O . ILE A 1 73 ? 3.472 -10.275 2.050 1.00 96.50 73 ILE A O 1
ATOM 592 N N . VAL A 1 74 ? 2.428 -10.752 0.115 1.00 96.81 74 VAL A N 1
ATOM 593 C CA . VAL A 1 74 ? 2.576 -9.427 -0.485 1.00 96.81 74 VAL A CA 1
ATOM 594 C C . VAL A 1 74 ? 1.237 -8.717 -0.450 1.00 96.81 74 VAL A C 1
ATOM 596 O O . VAL A 1 74 ? 0.195 -9.260 -0.821 1.00 96.81 74 VAL A O 1
ATOM 599 N N . ILE A 1 75 ? 1.269 -7.463 -0.023 1.00 96.81 75 ILE A N 1
ATOM 600 C CA . ILE A 1 75 ? 0.094 -6.606 -0.023 1.00 96.81 75 ILE A CA 1
ATOM 601 C C . ILE A 1 75 ? 0.177 -5.680 -1.222 1.00 96.81 75 ILE A C 1
ATOM 603 O O . ILE A 1 75 ? 1.162 -4.960 -1.389 1.00 96.81 75 ILE A O 1
ATOM 607 N N . VAL A 1 76 ? -0.867 -5.707 -2.045 1.00 96.62 76 VAL A N 1
ATOM 608 C CA . VAL A 1 76 ? -0.933 -4.977 -3.310 1.00 96.62 76 VAL A CA 1
ATOM 609 C C . VAL A 1 76 ? -2.102 -3.998 -3.337 1.00 96.62 76 VAL A C 1
ATOM 611 O O . VAL A 1 76 ? -3.131 -4.196 -2.680 1.00 96.62 76 VAL A O 1
ATOM 614 N N . THR A 1 77 ? -1.954 -2.928 -4.115 1.00 96.75 77 THR A N 1
ATOM 615 C CA . THR A 1 77 ? -3.068 -2.031 -4.447 1.00 96.75 77 THR A CA 1
ATOM 616 C C . THR A 1 77 ? -3.975 -2.660 -5.506 1.00 96.75 77 THR A C 1
ATOM 618 O O . THR A 1 77 ? -3.656 -3.683 -6.114 1.00 96.75 77 THR A O 1
ATOM 621 N N . THR A 1 78 ? -5.116 -2.028 -5.778 1.00 95.50 78 THR A N 1
ATOM 622 C CA . THR A 1 78 ? -6.005 -2.415 -6.888 1.00 95.50 78 THR A CA 1
ATOM 623 C C . THR A 1 78 ? -5.344 -2.285 -8.265 1.00 95.50 78 THR A C 1
ATOM 625 O O . THR A 1 78 ? -5.748 -2.976 -9.198 1.00 95.50 78 THR A O 1
ATOM 628 N N . LYS A 1 79 ? -4.306 -1.446 -8.376 1.00 94.25 79 LYS A N 1
ATOM 629 C CA . LYS A 1 79 ? -3.487 -1.270 -9.583 1.00 94.25 79 LYS A CA 1
ATOM 630 C C . LYS A 1 79 ? -2.400 -2.336 -9.743 1.00 94.25 79 LYS A C 1
ATOM 632 O O . LYS A 1 79 ? -1.793 -2.412 -10.803 1.00 94.25 79 LYS A O 1
ATOM 637 N N . GLY A 1 80 ? -2.156 -3.144 -8.711 1.00 92.50 80 GLY A N 1
ATOM 638 C CA . GLY A 1 80 ? -1.085 -4.139 -8.703 1.00 92.50 80 GLY A CA 1
ATOM 639 C C . GLY A 1 80 ? 0.276 -3.604 -8.257 1.00 92.50 80 GLY A C 1
ATOM 640 O O . GLY A 1 80 ? 1.272 -4.288 -8.454 1.00 92.50 80 GLY A O 1
ATOM 641 N N . GLU A 1 81 ? 0.333 -2.421 -7.641 1.00 95.00 81 GLU A N 1
ATOM 642 C CA . GLU A 1 81 ? 1.568 -1.893 -7.046 1.00 95.00 81 GLU A CA 1
ATOM 643 C C . GLU A 1 81 ? 1.856 -2.623 -5.728 1.00 95.00 81 GLU A C 1
ATOM 645 O O . GLU A 1 81 ? 0.939 -2.847 -4.924 1.00 95.00 81 GLU A O 1
ATOM 650 N N . ALA A 1 82 ? 3.119 -2.961 -5.471 1.00 95.44 82 ALA A N 1
ATOM 651 C CA . ALA A 1 82 ? 3.515 -3.608 -4.223 1.00 95.44 82 ALA A CA 1
ATOM 652 C C . ALA A 1 82 ? 3.636 -2.590 -3.074 1.00 95.44 82 ALA A C 1
ATOM 654 O O . ALA A 1 82 ? 4.488 -1.705 -3.087 1.00 95.44 82 ALA A O 1
ATOM 655 N N . ILE A 1 83 ? 2.803 -2.736 -2.039 1.00 96.25 83 ILE A N 1
ATOM 656 C CA . ILE A 1 83 ? 2.796 -1.837 -0.876 1.00 96.25 83 ILE A CA 1
ATOM 657 C C . ILE A 1 83 ? 3.847 -2.287 0.139 1.00 96.25 83 ILE A C 1
ATOM 659 O O . ILE A 1 83 ? 4.739 -1.528 0.530 1.00 96.25 83 ILE A O 1
ATOM 663 N N . CYS A 1 84 ? 3.724 -3.531 0.604 1.00 96.69 84 CYS A N 1
ATOM 664 C CA . CYS A 1 84 ? 4.584 -4.087 1.638 1.00 96.69 84 CYS A CA 1
ATOM 665 C C . CYS A 1 84 ? 4.598 -5.619 1.623 1.00 96.69 84 CYS A C 1
ATOM 667 O O . CYS A 1 84 ? 3.687 -6.274 1.115 1.00 96.69 84 CYS A O 1
ATOM 669 N N . LEU A 1 85 ? 5.641 -6.166 2.243 1.00 96.12 85 LEU A N 1
ATOM 670 C CA . LEU A 1 85 ? 5.721 -7.557 2.664 1.00 96.12 85 LEU A CA 1
ATOM 671 C C . LEU A 1 85 ? 5.208 -7.680 4.093 1.00 96.12 85 LEU A C 1
ATOM 673 O O . LEU A 1 85 ? 5.584 -6.898 4.980 1.00 96.12 85 LEU A O 1
ATOM 677 N N . ALA A 1 86 ? 4.380 -8.687 4.326 1.00 97.00 86 ALA A N 1
ATOM 678 C CA . ALA A 1 86 ? 3.757 -8.932 5.611 1.00 97.00 86 ALA A CA 1
ATOM 679 C C . ALA A 1 86 ? 3.734 -10.426 5.945 1.00 97.00 86 ALA A C 1
ATOM 681 O O . ALA A 1 86 ? 3.852 -11.280 5.074 1.00 97.00 86 ALA A O 1
ATOM 682 N N . LEU A 1 87 ? 3.590 -10.720 7.232 1.00 96.75 87 LEU A N 1
ATOM 683 C CA . LEU A 1 87 ? 3.325 -12.058 7.743 1.00 96.75 87 LEU A CA 1
ATOM 684 C C . LEU A 1 87 ? 1.834 -12.179 8.038 1.00 96.75 87 LEU A C 1
ATOM 686 O O . LEU A 1 87 ? 1.273 -11.333 8.749 1.00 96.75 87 LEU A O 1
ATOM 690 N N . ALA A 1 88 ? 1.201 -13.213 7.493 1.00 96.81 88 ALA A N 1
ATOM 691 C CA . ALA A 1 88 ? -0.208 -13.496 7.720 1.00 96.81 88 ALA A CA 1
ATOM 692 C C . ALA A 1 88 ? -0.448 -13.934 9.175 1.00 96.81 88 ALA A C 1
ATOM 694 O O . ALA A 1 88 ? 0.249 -14.790 9.709 1.00 96.81 88 ALA A O 1
ATOM 695 N N . LEU A 1 89 ? -1.441 -13.338 9.830 1.00 95.81 89 LEU A N 1
ATOM 696 C CA . LEU A 1 89 ? -1.911 -13.716 11.170 1.00 95.81 89 LEU A CA 1
ATOM 697 C C . LEU A 1 89 ? -3.260 -14.444 11.129 1.00 95.81 89 LEU A C 1
ATOM 699 O O . LEU A 1 89 ? -3.740 -14.902 12.162 1.00 95.81 89 LEU A O 1
ATOM 703 N N . MET A 1 90 ? -3.875 -14.529 9.950 1.00 94.12 90 MET A N 1
ATOM 704 C CA . MET A 1 90 ? -5.144 -15.202 9.702 1.00 94.12 90 MET A CA 1
ATOM 705 C C . MET A 1 90 ? -5.019 -16.087 8.465 1.00 94.12 90 MET A C 1
ATOM 707 O O . MET A 1 90 ? -4.324 -15.732 7.515 1.00 94.12 90 MET A O 1
ATOM 711 N N . THR A 1 91 ? -5.708 -17.225 8.483 1.00 96.00 91 THR A N 1
ATOM 712 C CA . THR A 1 91 ? -5.852 -18.108 7.319 1.00 96.00 91 THR A CA 1
ATOM 713 C C . THR A 1 91 ? -6.938 -17.606 6.370 1.00 96.00 91 THR A C 1
ATOM 715 O O . THR A 1 91 ? -7.855 -16.895 6.784 1.00 96.00 91 THR A O 1
ATOM 718 N N . THR A 1 92 ? -6.932 -18.057 5.114 1.00 95.06 92 THR A N 1
ATOM 719 C CA . THR A 1 92 ? -8.014 -17.760 4.153 1.00 95.06 92 THR A CA 1
ATOM 720 C C . THR A 1 92 ? -9.410 -18.115 4.698 1.00 95.06 92 THR A C 1
ATOM 722 O O . THR A 1 92 ? -10.356 -17.349 4.525 1.00 95.06 92 THR A O 1
ATOM 725 N N . SER A 1 93 ? -9.551 -19.252 5.390 1.00 93.62 93 SER A N 1
ATOM 726 C CA . SER A 1 93 ? -10.833 -19.697 5.960 1.00 93.62 93 SER A CA 1
ATOM 727 C C . SER A 1 93 ? -11.334 -18.760 7.058 1.00 93.62 93 SER A C 1
ATOM 729 O O . SER A 1 93 ? -12.509 -18.402 7.090 1.00 93.62 93 SER A O 1
ATOM 731 N N . THR A 1 94 ? -10.436 -18.312 7.934 1.00 93.31 94 THR A N 1
ATOM 732 C CA . THR A 1 94 ? -10.779 -17.391 9.028 1.00 93.31 94 THR A CA 1
ATOM 733 C C . THR A 1 94 ? -11.068 -15.981 8.526 1.00 93.31 94 THR A C 1
ATOM 735 O O . THR A 1 94 ? -11.997 -15.341 9.024 1.00 93.31 94 THR A O 1
ATOM 738 N N . MET A 1 95 ? -10.347 -15.527 7.497 1.00 93.50 95 MET A N 1
ATOM 739 C CA . MET A 1 95 ? -10.607 -14.257 6.815 1.00 93.50 95 MET A CA 1
ATOM 740 C C . MET A 1 95 ? -11.989 -14.202 6.154 1.00 93.50 95 MET A C 1
ATOM 742 O O . MET A 1 95 ? -12.575 -13.126 6.082 1.00 93.50 95 MET A O 1
ATOM 746 N N . ALA A 1 96 ? -12.510 -15.335 5.677 1.00 92.44 96 ALA A N 1
ATOM 747 C CA . ALA A 1 96 ? -13.825 -15.400 5.040 1.00 92.44 96 ALA A CA 1
ATOM 748 C C . ALA A 1 96 ? -14.993 -15.351 6.042 1.00 92.44 96 ALA A C 1
ATOM 750 O O . ALA A 1 96 ? -16.078 -14.896 5.690 1.00 92.44 96 ALA A O 1
ATOM 751 N N . VAL A 1 97 ? -14.786 -15.833 7.272 1.00 93.25 97 VAL A N 1
ATOM 752 C CA . VAL A 1 97 ? -15.845 -15.954 8.291 1.00 93.25 97 VAL A CA 1
ATOM 753 C C . VAL A 1 97 ? -15.889 -14.748 9.231 1.00 93.25 97 VAL A C 1
ATOM 755 O O . VAL A 1 97 ? -16.957 -14.376 9.709 1.00 93.25 97 VAL A O 1
ATOM 758 N N . THR A 1 98 ? -14.737 -14.151 9.537 1.00 92.25 98 THR A N 1
ATOM 759 C CA . THR A 1 98 ? -14.627 -13.154 10.611 1.00 92.25 98 THR A CA 1
ATOM 760 C C . THR A 1 98 ? -14.808 -11.733 10.078 1.00 92.25 98 THR A C 1
ATOM 762 O O . THR A 1 98 ? -14.141 -11.344 9.130 1.00 92.25 98 THR A O 1
ATOM 765 N N . ASP A 1 99 ? -15.629 -10.912 10.740 1.00 89.31 99 ASP A N 1
ATOM 766 C CA . ASP A 1 99 ? -15.869 -9.510 10.339 1.00 89.31 99 ASP A CA 1
ATOM 767 C C . ASP A 1 99 ? -14.785 -8.520 10.810 1.00 89.31 99 ASP A C 1
ATOM 769 O O . ASP A 1 99 ? -14.709 -7.376 10.353 1.00 89.31 99 ASP A O 1
ATOM 773 N N . HIS A 1 100 ? -13.968 -8.916 11.785 1.00 89.69 100 HIS A N 1
ATOM 774 C CA . HIS A 1 100 ? -13.024 -8.040 12.468 1.00 89.69 100 HIS A CA 1
ATOM 775 C C . HIS A 1 100 ? -11.736 -8.774 12.824 1.00 89.69 100 HIS A C 1
ATOM 777 O O . HIS A 1 100 ? -11.724 -9.969 13.090 1.00 89.69 100 HIS A O 1
ATOM 783 N N . GLY A 1 101 ? -10.640 -8.023 12.875 1.00 93.25 101 GLY A N 1
ATOM 784 C CA . GLY A 1 101 ? -9.357 -8.525 13.342 1.00 93.25 101 GLY A CA 1
ATOM 785 C C . GLY A 1 101 ? -8.184 -8.058 12.497 1.00 93.25 101 GLY A C 1
ATOM 786 O O . GLY A 1 101 ? -8.334 -7.322 11.514 1.00 93.25 101 GLY A O 1
ATOM 787 N N . VAL A 1 102 ? -6.998 -8.457 12.947 1.00 94.62 102 VAL A N 1
ATOM 788 C CA . VAL A 1 102 ? -5.728 -8.150 12.293 1.00 94.62 102 VAL A CA 1
ATOM 789 C C . VAL A 1 102 ? -5.381 -9.294 11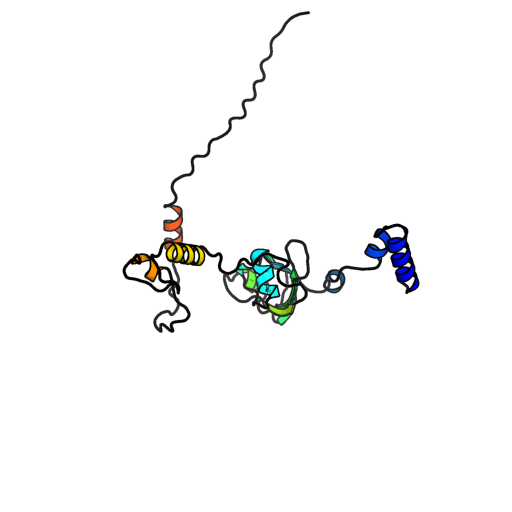.359 1.00 94.62 102 VAL A C 1
ATOM 791 O O . VAL A 1 102 ? -5.150 -10.407 11.816 1.00 94.62 102 VAL A O 1
ATOM 794 N N . VAL A 1 103 ? -5.306 -9.002 10.068 1.00 95.31 103 VAL A N 1
ATOM 795 C CA . VAL A 1 103 ? -5.022 -10.012 9.046 1.00 95.31 103 VAL A CA 1
ATOM 796 C C . VAL A 1 103 ? -3.534 -10.249 8.894 1.00 95.31 103 VAL A C 1
ATOM 798 O O . VAL A 1 103 ? -3.109 -11.387 8.741 1.00 95.31 103 VAL A O 1
ATOM 801 N N . ALA A 1 104 ? -2.730 -9.187 8.937 1.00 96.25 104 ALA A N 1
ATOM 802 C CA . ALA A 1 104 ? -1.305 -9.311 8.690 1.00 96.25 104 ALA A CA 1
ATOM 803 C C . ALA A 1 104 ? -0.482 -8.285 9.467 1.00 96.25 104 ALA A C 1
ATOM 805 O O . ALA A 1 104 ? -0.892 -7.136 9.685 1.00 96.25 104 ALA A O 1
ATOM 806 N N . LYS A 1 105 ? 0.713 -8.717 9.873 1.00 95.38 105 LYS A N 1
ATOM 807 C CA . LYS A 1 105 ? 1.739 -7.879 10.492 1.00 95.38 105 LYS A CA 1
ATOM 808 C C . LYS A 1 105 ? 2.780 -7.513 9.443 1.00 95.38 105 LYS A C 1
ATOM 810 O O . LYS A 1 105 ? 3.346 -8.390 8.802 1.00 95.38 105 LYS A O 1
ATOM 815 N N . ILE A 1 106 ? 3.068 -6.224 9.300 1.00 96.75 106 ILE A N 1
ATOM 816 C CA . ILE A 1 106 ? 4.073 -5.743 8.347 1.00 96.75 106 ILE A CA 1
ATOM 817 C C . ILE A 1 106 ? 5.463 -6.249 8.746 1.00 96.75 106 ILE A C 1
ATOM 819 O O . ILE A 1 106 ? 5.855 -6.149 9.911 1.00 96.75 106 ILE A O 1
ATOM 823 N N . LYS A 1 107 ? 6.206 -6.751 7.756 1.00 95.56 107 LYS A N 1
ATOM 824 C CA . LYS A 1 107 ? 7.628 -7.098 7.857 1.00 95.56 107 LYS A CA 1
ATOM 825 C C . LYS A 1 107 ? 8.502 -6.006 7.233 1.00 95.56 107 LYS A C 1
ATOM 827 O O . LYS A 1 107 ? 9.444 -5.545 7.871 1.00 95.56 107 LYS A O 1
ATOM 832 N N . ARG A 1 108 ? 8.176 -5.555 6.014 1.00 95.38 108 ARG A N 1
ATOM 833 C CA . ARG A 1 108 ? 8.925 -4.516 5.279 1.00 95.38 108 ARG A CA 1
ATOM 834 C C . ARG A 1 10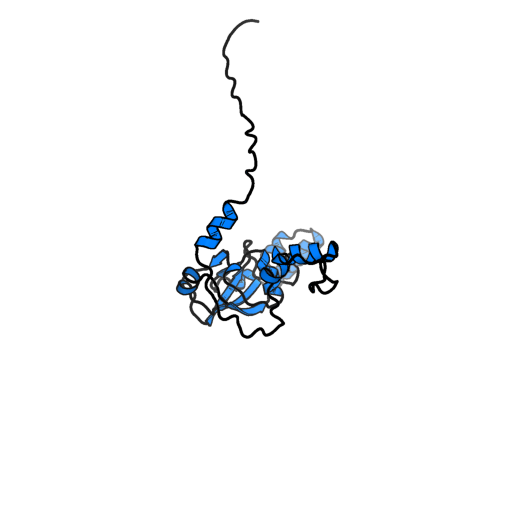8 ? 7.979 -3.689 4.407 1.00 95.38 108 ARG A C 1
ATOM 836 O O . ARG A 1 108 ? 7.261 -4.256 3.591 1.00 95.38 108 ARG A O 1
ATOM 843 N N . VAL A 1 109 ? 7.998 -2.364 4.552 1.00 96.62 109 VAL A N 1
ATOM 844 C CA . VAL A 1 109 ? 7.286 -1.438 3.650 1.00 96.62 109 VAL A CA 1
ATOM 845 C C . VAL A 1 109 ? 8.165 -1.143 2.436 1.00 96.62 109 VAL A C 1
ATOM 847 O O . VAL A 1 109 ? 9.368 -0.937 2.597 1.00 96.62 109 VAL A O 1
ATOM 850 N N . ILE A 1 110 ? 7.565 -1.163 1.245 1.00 95.88 110 ILE A N 1
ATOM 851 C CA . ILE A 1 110 ? 8.243 -0.936 -0.036 1.00 95.88 110 ILE A CA 1
ATOM 852 C C . ILE A 1 110 ? 7.797 0.396 -0.646 1.00 95.88 110 ILE A C 1
ATOM 854 O O . ILE A 1 110 ? 8.635 1.192 -1.055 1.00 95.88 110 ILE A O 1
ATOM 858 N N . MET A 1 111 ? 6.485 0.641 -0.673 1.00 95.75 111 MET A N 1
ATOM 859 C CA . MET A 1 111 ? 5.894 1.852 -1.239 1.00 95.75 111 MET A CA 1
ATOM 860 C C . MET A 1 111 ? 6.231 3.098 -0.412 1.00 95.75 111 MET A C 1
ATOM 862 O O . MET A 1 111 ? 6.306 3.051 0.820 1.00 95.75 111 MET A O 1
ATOM 866 N N . GLU A 1 112 ? 6.407 4.227 -1.097 1.00 94.06 112 GLU A N 1
ATOM 867 C CA . GLU A 1 112 ? 6.670 5.513 -0.459 1.00 94.06 112 GLU A CA 1
ATOM 868 C C . GLU A 1 112 ? 5.458 6.005 0.357 1.00 94.06 112 GLU A C 1
ATOM 870 O O . GLU A 1 112 ? 4.304 5.602 0.163 1.00 94.06 112 GLU A O 1
ATOM 875 N N . ARG A 1 113 ? 5.728 6.870 1.335 1.00 93.88 113 ARG A N 1
ATOM 876 C CA . ARG A 1 113 ? 4.683 7.522 2.126 1.00 93.88 113 ARG A CA 1
ATOM 877 C C . ARG A 1 113 ? 4.025 8.615 1.289 1.00 93.88 113 ARG A C 1
ATOM 879 O O . ARG A 1 113 ? 4.683 9.281 0.504 1.00 93.88 113 ARG A O 1
ATOM 886 N N . ASP A 1 114 ? 2.723 8.807 1.483 1.00 92.25 114 ASP A N 1
ATOM 887 C CA . ASP A 1 114 ? 1.938 9.871 0.838 1.00 92.25 114 ASP A CA 1
ATOM 888 C C . ASP A 1 114 ? 1.773 9.786 -0.694 1.00 92.25 114 ASP A C 1
ATOM 890 O O . ASP A 1 114 ? 1.162 10.675 -1.283 1.00 92.25 114 ASP A O 1
ATOM 894 N N . THR A 1 115 ? 2.143 8.664 -1.327 1.00 91.75 115 THR A N 1
ATOM 895 C CA . THR A 1 115 ? 1.722 8.336 -2.707 1.00 91.75 115 THR A CA 1
ATOM 896 C C . THR A 1 115 ? 0.193 8.296 -2.839 1.00 91.75 115 THR A C 1
ATOM 898 O O . THR A 1 115 ? -0.377 8.687 -3.856 1.00 91.75 115 THR A O 1
ATOM 901 N N . TYR A 1 116 ? -0.491 7.854 -1.779 1.00 92.88 116 TYR A N 1
ATOM 902 C CA . TYR A 1 116 ? -1.949 7.863 -1.665 1.00 92.88 116 TYR A CA 1
ATOM 903 C C . TYR A 1 116 ? -2.406 8.858 -0.593 1.00 92.88 116 TYR A C 1
ATOM 905 O O . TYR A 1 116 ? -1.800 8.983 0.473 1.00 92.88 116 TYR A O 1
ATOM 913 N N . ALA A 1 117 ? -3.533 9.536 -0.830 1.00 90.31 117 ALA A N 1
ATOM 914 C CA . ALA A 1 117 ? -4.075 10.516 0.110 1.00 90.31 117 ALA A CA 1
ATOM 915 C C . ALA A 1 117 ? -4.379 9.904 1.492 1.00 90.31 117 ALA A C 1
ATOM 917 O O . ALA A 1 117 ? -4.930 8.805 1.608 1.00 90.31 117 ALA A O 1
ATOM 918 N N . ARG A 1 118 ? -4.079 10.654 2.559 1.00 87.94 118 ARG A N 1
ATOM 919 C CA . ARG A 1 118 ? -4.387 10.267 3.944 1.00 87.94 118 ARG A CA 1
ATOM 920 C C . ARG A 1 118 ? -5.896 10.292 4.177 1.00 87.94 118 ARG A C 1
ATOM 922 O O . ARG A 1 118 ? -6.515 11.351 4.133 1.00 87.94 118 ARG A O 1
ATOM 929 N N . LYS A 1 119 ? -6.488 9.122 4.437 1.00 84.94 119 LYS A N 1
ATOM 930 C CA . LYS A 1 119 ? -7.934 8.975 4.701 1.00 84.94 119 LYS A CA 1
ATOM 931 C C . LYS A 1 119 ? -8.279 8.601 6.147 1.00 84.94 119 LYS A C 1
ATOM 933 O O . LYS A 1 119 ? -9.457 8.471 6.478 1.00 84.94 119 LYS A O 1
ATOM 938 N N . TRP A 1 120 ? -7.289 8.463 7.029 1.00 78.00 120 TRP A N 1
ATOM 939 C CA . TRP A 1 120 ? -7.558 8.331 8.461 1.00 78.00 120 TRP A CA 1
ATOM 940 C C . TRP A 1 120 ? -8.073 9.661 9.035 1.00 78.00 120 TRP A C 1
ATOM 942 O O . TRP A 1 120 ? -7.770 10.728 8.513 1.00 78.00 120 TRP A O 1
ATOM 952 N N . CYS A 1 121 ? -8.876 9.604 10.100 1.00 73.62 121 CYS A N 1
ATOM 953 C CA . CYS A 1 121 ? -9.540 10.760 10.730 1.00 73.62 121 CYS A CA 1
ATOM 954 C C . CYS A 1 121 ? -10.653 11.461 9.916 1.00 73.62 121 CYS A C 1
ATOM 956 O O . CYS A 1 121 ? -11.208 12.441 10.405 1.00 73.62 121 CYS A O 1
ATOM 958 N N . LEU A 1 122 ? -11.051 10.953 8.742 1.00 75.62 122 LEU A N 1
ATOM 959 C CA . LEU A 1 122 ? -12.187 11.482 7.956 1.00 75.62 122 LEU A CA 1
ATOM 960 C C . LEU A 1 122 ? -13.521 10.745 8.214 1.00 75.62 122 LEU A C 1
ATOM 962 O O . LEU A 1 122 ? -14.475 10.870 7.447 1.00 75.62 122 LEU A O 1
ATOM 966 N N . GLY A 1 123 ? -13.608 9.956 9.287 1.00 79.56 123 GLY A N 1
ATOM 967 C CA . GLY A 1 123 ? -14.824 9.214 9.627 1.00 79.56 123 GLY A CA 1
ATOM 968 C C . GLY A 1 123 ? -16.011 10.130 9.972 1.00 79.56 123 GLY A C 1
ATOM 969 O O . GLY A 1 123 ? -15.807 11.264 10.407 1.00 79.56 123 GLY A O 1
ATOM 970 N N . PRO A 1 124 ? -17.262 9.646 9.863 1.00 83.25 124 PRO A N 1
ATOM 971 C CA . PRO A 1 124 ? -18.463 10.452 10.105 1.00 83.25 124 PRO A CA 1
ATOM 972 C C . PRO A 1 124 ? -18.497 11.065 11.512 1.00 83.25 124 PRO A C 1
ATOM 974 O O . PRO A 1 124 ? -18.923 12.204 11.683 1.00 83.25 124 PRO A O 1
ATOM 977 N N . VAL A 1 125 ? -17.994 10.342 12.516 1.00 82.25 125 VAL A N 1
ATOM 978 C CA . VAL A 1 125 ? -17.892 10.827 13.901 1.00 82.25 125 VAL A CA 1
ATOM 979 C C . VAL A 1 125 ? -16.818 11.912 14.037 1.00 82.25 125 VAL A C 1
ATOM 981 O O . VAL A 1 125 ? -17.068 12.954 14.638 1.00 82.25 125 VAL A O 1
ATOM 984 N N . ALA A 1 126 ? -15.641 11.710 13.437 1.00 82.12 126 ALA A N 1
ATOM 985 C CA . ALA A 1 126 ? -14.537 12.670 13.487 1.00 82.12 126 ALA A CA 1
ATOM 986 C C . ALA A 1 126 ? -14.879 13.976 12.750 1.00 82.12 126 ALA A C 1
ATOM 988 O O . ALA A 1 126 ? -14.629 15.065 13.267 1.00 82.12 126 ALA A O 1
ATOM 989 N N . SER A 1 127 ? -15.530 13.875 11.590 1.00 85.94 127 SER A N 1
ATOM 990 C CA . SER A 1 127 ? -16.013 15.025 10.822 1.00 85.94 127 SER A CA 1
ATOM 991 C C . SER A 1 127 ? -17.084 15.808 11.584 1.00 85.94 127 SER A C 1
ATOM 993 O O . SER A 1 127 ? -16.981 17.030 11.675 1.00 85.94 127 SER A O 1
ATOM 995 N N . LYS A 1 128 ? -18.057 15.128 12.215 1.00 87.31 128 LYS A N 1
ATOM 996 C CA . LYS A 1 128 ? -19.044 15.776 13.101 1.00 87.31 128 LYS A CA 1
ATOM 997 C C . LYS A 1 128 ? -18.372 16.475 14.284 1.00 87.31 128 LYS A C 1
ATOM 999 O O . LYS A 1 128 ? -18.712 17.617 14.567 1.00 87.31 128 LYS A O 1
ATOM 1004 N N . LYS A 1 129 ? -17.377 15.841 14.921 1.00 84.81 129 LYS A N 1
ATOM 1005 C CA . LYS A 1 129 ? -16.605 16.452 16.019 1.00 84.81 129 LYS A CA 1
ATOM 1006 C C . LYS A 1 129 ? -15.932 17.741 15.557 1.00 84.81 129 LYS A C 1
ATOM 1008 O O . LYS A 1 129 ? -16.073 18.773 16.202 1.00 84.81 129 LYS A O 1
ATOM 1013 N N . LYS A 1 130 ? -15.236 17.698 14.418 1.00 86.38 130 LYS A N 1
ATOM 1014 C CA . LYS A 1 130 ? -14.550 18.863 13.847 1.00 86.38 130 LYS A CA 1
ATOM 1015 C C . LYS A 1 130 ? -15.532 19.981 13.477 1.00 86.38 130 LYS A C 1
ATOM 1017 O O . LYS A 1 130 ? -15.251 21.142 13.761 1.00 86.38 130 LYS A O 1
ATOM 1022 N N . ALA A 1 131 ? -16.694 19.632 12.922 1.00 89.25 131 ALA A N 1
ATOM 1023 C CA . ALA A 1 131 ? -17.765 20.584 12.631 1.00 89.25 131 ALA A CA 1
ATOM 1024 C C . ALA A 1 131 ? -18.315 21.236 13.912 1.00 89.25 131 ALA A C 1
ATOM 1026 O O . ALA A 1 131 ? -18.428 22.457 13.973 1.00 89.25 131 ALA A O 1
ATOM 1027 N N . MET A 1 132 ? -18.568 20.462 14.971 1.00 87.19 132 MET A N 1
ATOM 1028 C CA . MET A 1 132 ? -19.046 21.014 16.243 1.00 87.19 132 MET A CA 1
ATOM 1029 C C . MET A 1 132 ? -18.010 21.901 16.944 1.00 87.19 132 MET A C 1
ATOM 1031 O O . MET A 1 132 ? -18.387 22.901 17.551 1.00 87.19 132 MET A O 1
ATOM 1035 N N . ILE A 1 133 ? -16.715 21.575 16.835 1.00 88.06 133 ILE A N 1
ATOM 1036 C CA . ILE A 1 133 ? -15.629 22.445 17.317 1.00 88.06 133 ILE A CA 1
ATOM 1037 C C . ILE A 1 133 ? -15.632 23.762 16.532 1.00 88.06 133 ILE A C 1
ATOM 1039 O O . ILE A 1 133 ? -15.567 24.830 17.131 1.00 88.06 133 ILE A O 1
ATOM 1043 N N . SER A 1 134 ? -15.777 23.709 15.201 1.00 88.12 134 SER A N 1
ATOM 1044 C CA . SER A 1 134 ? -15.847 24.927 14.377 1.00 88.12 134 SER A CA 1
ATOM 1045 C C . SER A 1 134 ? -17.079 25.791 14.675 1.00 88.12 134 SER A C 1
ATOM 1047 O O . SER A 1 134 ? -17.007 27.010 14.587 1.00 88.12 134 SER A O 1
ATOM 1049 N N . GLN A 1 135 ? -18.188 25.167 15.079 1.00 90.00 135 GLN A N 1
ATOM 1050 C CA . GLN A 1 135 ? -19.428 25.835 15.483 1.00 90.00 135 GLN A CA 1
ATOM 1051 C C . GLN A 1 135 ? -19.402 26.325 16.946 1.00 90.00 135 GLN A C 1
ATOM 1053 O O . GLN A 1 135 ? -20.355 26.957 17.392 1.00 90.00 135 GLN A O 1
ATOM 1058 N N . GLY A 1 136 ? -18.348 26.022 17.715 1.00 86.81 136 GLY A N 1
ATOM 1059 C CA . GLY A 1 136 ? -18.224 26.413 19.124 1.00 86.81 136 GLY A CA 1
ATOM 1060 C C . GLY A 1 136 ? -19.153 25.663 20.090 1.00 86.81 136 GLY A C 1
ATOM 1061 O O . GLY A 1 136 ? -19.292 26.070 21.243 1.00 86.81 136 GLY A O 1
ATOM 1062 N N . LEU A 1 137 ? -19.789 24.572 19.643 1.00 86.44 137 LEU A N 1
ATOM 1063 C CA . LEU A 1 137 ? -20.572 23.674 20.508 1.00 86.44 137 LEU A CA 1
ATOM 1064 C C . LEU A 1 137 ? -19.655 22.838 21.412 1.00 86.44 137 LEU A C 1
ATOM 1066 O O . LEU A 1 137 ? -20.060 22.428 22.497 1.00 86.44 137 LEU A O 1
ATOM 1070 N N . LEU A 1 138 ? -18.426 22.590 20.954 1.00 85.25 138 LEU A N 1
ATOM 1071 C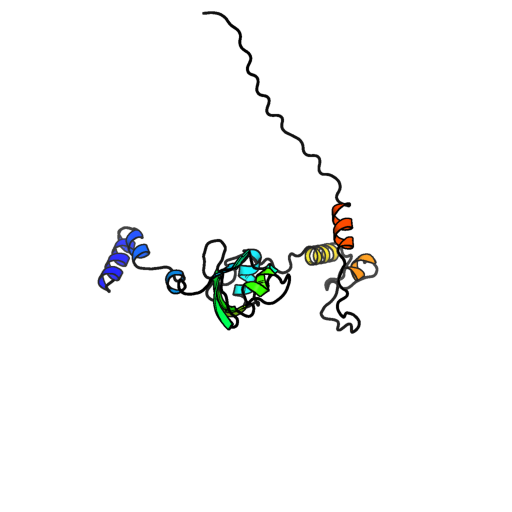 CA . LEU A 1 138 ? -17.360 21.898 21.674 1.00 85.25 138 LEU A CA 1
ATOM 1072 C C . LEU A 1 138 ? -16.165 22.837 21.890 1.00 85.25 138 LEU A C 1
ATOM 1074 O O . LEU A 1 138 ? -15.945 23.765 21.115 1.00 85.25 138 LEU A O 1
ATOM 1078 N N . ASP A 1 139 ? -15.367 22.554 22.919 1.00 85.81 139 ASP A N 1
ATOM 1079 C CA . ASP A 1 139 ? -14.106 23.261 23.177 1.00 85.81 139 ASP A CA 1
ATOM 1080 C C . ASP A 1 139 ? -13.049 22.992 22.076 1.00 85.81 139 ASP A C 1
ATOM 1082 O O . ASP A 1 139 ? -13.173 22.037 21.306 1.00 85.81 139 ASP A O 1
ATOM 1086 N N . LYS A 1 140 ? -11.961 23.774 22.028 1.00 83.81 140 LYS A N 1
ATOM 1087 C CA . LYS A 1 140 ? -10.824 23.605 21.095 1.00 83.81 140 LYS A CA 1
ATOM 1088 C C . LYS A 1 140 ? -10.238 22.190 21.119 1.00 83.81 140 LYS A C 1
ATOM 1090 O O . LYS A 1 140 ? -9.810 21.677 20.089 1.00 83.81 140 LYS A O 1
ATOM 1095 N N . TYR A 1 141 ? -10.263 21.543 22.283 1.00 80.31 141 TYR A N 1
ATOM 1096 C CA . TYR A 1 141 ? -9.789 20.168 22.485 1.00 80.31 141 TYR A CA 1
ATOM 1097 C C . TYR A 1 141 ? -10.878 19.106 22.261 1.00 80.31 141 TYR A C 1
ATOM 1099 O O . TYR A 1 141 ? -10.642 17.905 22.395 1.00 80.31 141 TYR A O 1
ATOM 1107 N N . GLY A 1 142 ? -12.091 19.532 21.907 1.00 75.69 142 GLY A N 1
ATOM 1108 C CA . GLY A 1 142 ? -13.228 18.659 21.662 1.00 75.69 142 GLY A CA 1
ATOM 1109 C C . GLY A 1 142 ? -13.858 18.075 22.926 1.00 75.69 142 GLY A C 1
ATOM 1110 O O . GLY A 1 142 ? -14.461 17.003 22.844 1.00 75.69 142 GLY A O 1
ATOM 1111 N N . LYS A 1 143 ? -13.702 18.748 24.075 1.00 82.44 143 LYS A N 1
ATOM 1112 C CA . LYS A 1 143 ? -14.394 18.414 25.326 1.00 82.44 143 LYS A CA 1
ATOM 1113 C C . LYS A 1 143 ? -15.802 19.03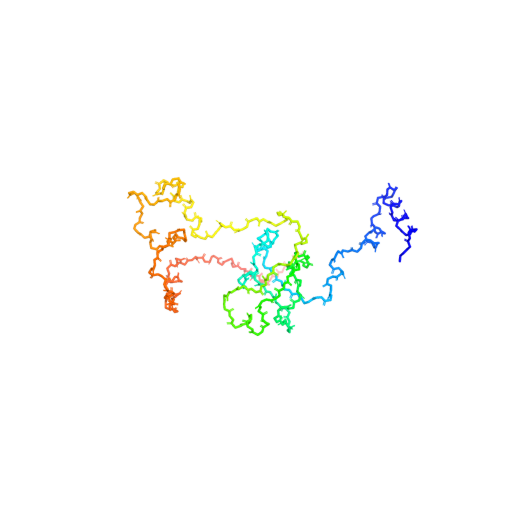2 25.347 1.00 82.44 143 LYS A C 1
ATOM 1115 O O . LYS A 1 143 ? -15.996 20.095 24.748 1.00 82.44 143 LYS A O 1
ATOM 1120 N N . PRO A 1 144 ? -16.781 18.390 26.014 1.00 84.00 144 PRO A N 1
ATOM 1121 C CA . PRO A 1 144 ? -18.120 18.953 26.148 1.00 84.00 144 PRO A CA 1
ATOM 1122 C C . PRO A 1 144 ? -18.107 20.246 26.975 1.00 84.00 144 PRO A C 1
ATOM 1124 O O . PRO A 1 144 ? -17.586 20.259 28.086 1.00 84.00 144 PRO A O 1
ATOM 1127 N N . ASN A 1 145 ? -18.725 21.297 26.444 1.00 83.62 145 ASN A N 1
ATOM 1128 C CA . ASN A 1 145 ? -19.057 22.538 27.145 1.00 83.62 145 ASN A CA 1
ATOM 1129 C C . ASN A 1 145 ? -20.572 22.593 27.458 1.00 83.62 145 ASN A C 1
ATOM 1131 O O . ASN A 1 145 ? -21.327 21.714 27.034 1.00 83.62 145 ASN A O 1
ATOM 1135 N N . GLU A 1 146 ? -21.044 23.630 28.144 1.00 81.88 146 GLU A N 1
ATOM 1136 C CA . GLU A 1 146 ? -22.457 23.853 28.500 1.00 81.88 146 GLU A CA 1
ATOM 1137 C C . GLU A 1 146 ? -23.403 23.832 27.289 1.00 81.88 146 GLU A C 1
ATOM 1139 O O . GLU A 1 146 ? -24.538 23.376 27.381 1.00 81.88 146 GLU A O 1
ATOM 1144 N N . LYS A 1 147 ? -22.911 24.250 26.117 1.00 81.00 147 LYS A N 1
ATOM 1145 C CA . LYS A 1 147 ? -23.668 24.300 24.855 1.00 81.00 147 LYS A CA 1
ATOM 1146 C C . LYS A 1 147 ? -23.733 22.958 24.113 1.00 81.00 147 LYS A C 1
ATOM 1148 O O . LYS A 1 147 ? -24.294 22.889 23.023 1.00 81.00 147 LYS A O 1
ATOM 1153 N N . THR A 1 148 ? -23.148 21.893 24.661 1.00 81.75 148 THR A N 1
ATOM 1154 C CA . THR A 1 148 ? -23.078 20.600 23.966 1.00 81.75 148 THR A CA 1
ATOM 1155 C C . THR A 1 148 ? -24.405 19.848 24.093 1.00 81.75 148 THR A C 1
ATOM 1157 O O . THR A 1 148 ? -24.837 19.587 25.217 1.00 81.75 148 THR A O 1
ATOM 1160 N N . PRO A 1 149 ? -25.032 19.407 22.988 1.00 79.56 149 PRO A N 1
ATOM 1161 C CA . PRO A 1 149 ? -26.247 18.603 23.062 1.00 79.56 149 PRO A CA 1
ATOM 1162 C C . PRO A 1 149 ? -25.983 17.261 23.763 1.00 79.56 149 PRO A C 1
ATOM 1164 O O . PRO A 1 149 ? -24.971 16.599 23.508 1.00 79.56 149 PRO A O 1
ATOM 1167 N N . ALA A 1 150 ? -26.916 16.827 24.618 1.00 73.75 150 ALA A N 1
ATOM 1168 C CA . ALA A 1 150 ? -26.784 15.615 25.436 1.00 73.75 150 ALA A CA 1
ATOM 1169 C C . ALA A 1 150 ? -26.491 14.344 24.609 1.00 73.75 150 ALA A C 1
ATOM 1171 O O . ALA A 1 150 ? -25.730 13.481 25.048 1.00 73.75 150 ALA A O 1
ATOM 1172 N N . GLY A 1 151 ? -27.003 14.271 23.373 1.00 72.62 151 GLY A N 1
ATOM 1173 C CA . GLY A 1 151 ? -26.775 13.147 22.458 1.00 72.62 151 GLY A CA 1
ATOM 1174 C C . GLY A 1 151 ? -25.315 12.949 22.022 1.00 72.62 151 GLY A C 1
ATOM 1175 O O . GLY A 1 151 ? -24.932 11.831 21.685 1.00 72.62 151 GLY A O 1
ATOM 1176 N N . TRP A 1 152 ? -24.465 13.985 22.075 1.00 73.44 152 TRP A N 1
ATOM 1177 C CA . TRP A 1 152 ? -23.054 13.869 21.675 1.00 73.44 152 TRP A CA 1
ATOM 1178 C C . TRP A 1 152 ? -22.237 12.980 22.628 1.00 73.44 152 TRP A C 1
ATOM 1180 O O . TRP A 1 152 ? -21.402 12.199 22.175 1.00 73.44 152 TRP A O 1
ATOM 1190 N N . ARG A 1 153 ? -22.515 13.043 23.940 1.00 65.62 153 ARG A N 1
ATOM 1191 C CA . ARG A 1 153 ? -21.818 12.234 24.960 1.00 65.62 153 ARG A CA 1
ATOM 1192 C C . ARG A 1 153 ? -22.052 10.733 24.791 1.00 65.62 153 ARG A C 1
ATOM 1194 O O . ARG A 1 153 ? -21.154 9.956 25.076 1.00 65.62 153 ARG A O 1
ATOM 1201 N N . SER A 1 154 ? -23.233 10.334 24.318 1.00 69.00 154 SER A N 1
ATOM 1202 C CA . SER A 1 154 ? -23.558 8.919 24.100 1.00 69.00 154 SER A CA 1
ATOM 1203 C C . SER A 1 154 ? -22.942 8.359 22.816 1.00 69.00 154 SER A C 1
ATOM 1205 O O . SER A 1 154 ? -22.747 7.154 22.712 1.00 69.00 154 SER A O 1
ATOM 1207 N N . ALA A 1 155 ? -22.672 9.214 21.826 1.00 67.88 155 ALA A N 1
ATOM 1208 C CA . ALA A 1 155 ? -22.178 8.797 20.515 1.00 67.88 155 ALA A CA 1
ATOM 1209 C C . ALA A 1 155 ? -20.642 8.772 20.417 1.00 67.88 155 ALA A C 1
ATOM 1211 O O . ALA A 1 155 ? -20.098 8.135 19.514 1.00 67.88 155 ALA A O 1
ATOM 1212 N N . TYR A 1 156 ? -19.938 9.481 21.305 1.00 66.38 156 TYR A N 1
ATOM 1213 C CA . TYR A 1 156 ? -18.482 9.602 21.281 1.00 66.38 156 TYR A CA 1
ATOM 1214 C C . TYR A 1 156 ? -17.852 8.957 22.521 1.00 66.38 156 TYR A C 1
ATOM 1216 O O . TYR A 1 156 ? -17.936 9.497 23.621 1.00 66.38 156 TYR A O 1
ATOM 1224 N N . TYR A 1 157 ? -17.174 7.825 22.321 1.00 67.62 157 TYR A N 1
ATOM 1225 C CA . TYR A 1 157 ? -16.379 7.158 23.352 1.00 67.62 157 TYR A CA 1
ATOM 1226 C C . TYR A 1 157 ? -14.932 7.648 23.294 1.00 67.62 157 TYR A C 1
ATOM 1228 O O . TYR A 1 157 ? -14.258 7.511 22.271 1.00 67.62 157 TYR A O 1
ATOM 1236 N N . ASP A 1 158 ? -14.452 8.222 24.393 1.00 65.25 158 ASP A N 1
ATOM 1237 C CA . ASP A 1 158 ? -13.053 8.610 24.528 1.00 65.25 158 ASP A CA 1
ATOM 1238 C C . ASP A 1 158 ? -12.222 7.404 24.983 1.00 65.25 158 ASP A C 1
ATOM 1240 O O . ASP A 1 158 ? -12.321 6.967 26.126 1.00 65.25 158 ASP A O 1
ATOM 1244 N N . LEU A 1 159 ? -11.408 6.855 24.078 1.00 65.00 159 LEU A N 1
ATOM 1245 C CA . LEU A 1 159 ? -10.545 5.702 24.361 1.00 65.00 159 LEU A CA 1
ATOM 1246 C C . LEU A 1 159 ? -9.347 6.053 25.263 1.00 65.00 159 LEU A C 1
ATOM 1248 O O . LEU A 1 159 ? -8.648 5.147 25.708 1.00 65.00 159 LEU A O 1
ATOM 1252 N N . SER A 1 160 ? -9.087 7.342 25.522 1.00 65.31 160 SER A N 1
ATOM 1253 C CA . SER A 1 160 ? -8.023 7.781 26.440 1.00 65.31 160 SER A CA 1
ATOM 1254 C C . SER A 1 160 ? -8.435 7.720 27.913 1.00 65.31 160 SER A C 1
ATOM 1256 O O . SER A 1 160 ? -7.578 7.669 28.795 1.00 65.31 160 SER A O 1
ATOM 1258 N N . VAL A 1 161 ? -9.742 7.693 28.186 1.00 61.53 161 VAL A N 1
ATOM 1259 C CA . VAL A 1 161 ? -10.287 7.581 29.536 1.00 61.53 161 VAL A CA 1
ATOM 1260 C C . VAL A 1 161 ? -10.554 6.105 29.799 1.00 61.53 161 VAL A C 1
ATOM 1262 O O . VAL A 1 161 ? -11.442 5.508 29.192 1.00 61.53 161 VAL A O 1
ATOM 1265 N N . ALA A 1 162 ? -9.781 5.498 30.700 1.00 48.78 162 ALA A N 1
ATOM 1266 C CA . ALA A 1 162 ? -10.015 4.131 31.148 1.00 48.78 162 ALA A CA 1
ATOM 1267 C C . ALA A 1 162 ? -11.335 4.069 31.933 1.00 48.78 162 ALA A C 1
ATOM 1269 O O . ALA A 1 162 ? -11.354 4.229 33.150 1.00 48.78 162 ALA A O 1
ATOM 1270 N N . ASN A 1 163 ? -12.455 3.878 31.236 1.00 47.38 163 ASN A N 1
ATOM 1271 C CA . ASN A 1 163 ? -13.744 3.636 31.870 1.00 47.38 163 ASN A CA 1
ATOM 1272 C C . ASN A 1 163 ? -13.929 2.117 32.055 1.00 47.38 163 ASN A C 1
ATOM 1274 O O . ASN A 1 163 ? -14.069 1.403 31.060 1.00 47.38 163 ASN A O 1
ATOM 1278 N N . PRO A 1 164 ? -13.966 1.595 33.295 1.00 42.88 164 PRO A N 1
ATOM 1279 C CA . PRO A 1 164 ? -13.964 0.154 33.576 1.00 42.88 164 PRO A CA 1
ATOM 1280 C C . PRO A 1 164 ? -15.279 -0.581 33.237 1.00 42.88 164 PRO A C 1
ATOM 1282 O O . PRO A 1 164 ? -15.385 -1.778 33.477 1.00 42.88 164 PRO A O 1
ATOM 1285 N N . ALA A 1 165 ? -16.290 0.093 32.677 1.00 38.25 165 ALA A N 1
ATOM 1286 C CA . ALA A 1 165 ? -17.649 -0.447 32.537 1.00 38.25 165 ALA A CA 1
ATOM 1287 C C . ALA A 1 165 ? -18.019 -0.989 31.138 1.00 38.25 165 ALA A C 1
ATOM 1289 O O . ALA A 1 165 ? -19.185 -1.285 30.896 1.00 38.25 165 ALA A O 1
ATOM 1290 N N . SER A 1 166 ? -17.076 -1.095 30.195 1.00 40.84 166 SER A N 1
ATOM 1291 C CA . SER A 1 166 ? -17.396 -1.405 28.787 1.00 40.84 166 SER A CA 1
ATOM 1292 C C . SER A 1 166 ? -16.724 -2.685 28.293 1.00 40.84 166 SER A C 1
ATOM 1294 O O . SER A 1 166 ? -15.949 -2.669 27.339 1.00 40.84 166 SER A O 1
ATOM 1296 N N . SER A 1 167 ? -17.033 -3.816 28.927 1.00 28.78 167 SER A N 1
ATOM 1297 C CA . SER A 1 167 ? -16.988 -5.090 28.215 1.00 28.78 167 SER A CA 1
ATOM 1298 C C . SER A 1 167 ? -18.126 -5.112 27.186 1.00 28.78 167 SER A C 1
ATOM 1300 O O . SER A 1 167 ? -19.237 -4.641 27.425 1.00 28.78 167 SER A O 1
ATOM 1302 N N . CYS A 1 168 ? -17.786 -5.589 25.995 1.00 30.27 168 CYS A N 1
ATOM 1303 C CA . CYS A 1 168 ? -18.601 -5.659 24.789 1.00 30.27 168 CYS A CA 1
ATOM 1304 C C . CYS A 1 168 ? -20.073 -6.046 25.054 1.00 30.27 168 CYS A C 1
ATOM 1306 O O . CYS A 1 168 ? -20.366 -7.197 25.368 1.00 30.27 168 CYS A O 1
ATOM 1308 N N . LYS A 1 169 ? -21.012 -5.109 24.867 1.00 25.61 169 LYS A N 1
ATOM 1309 C CA . LYS A 1 169 ? -22.406 -5.455 24.559 1.00 25.61 169 LYS A CA 1
ATOM 1310 C C . LYS A 1 169 ? -22.536 -5.506 23.041 1.00 25.61 169 LYS A C 1
ATOM 1312 O O . LYS A 1 169 ? -22.378 -4.486 22.373 1.00 25.61 169 LYS A O 1
ATOM 1317 N N . GLN A 1 170 ? -22.773 -6.703 22.510 1.00 32.75 170 GLN A N 1
ATOM 1318 C CA . GLN A 1 170 ? -23.103 -6.914 21.104 1.00 32.75 170 GLN A CA 1
ATOM 1319 C C . GLN A 1 170 ? -24.337 -6.079 20.743 1.00 32.75 170 GLN A C 1
ATOM 1321 O O . GLN A 1 170 ? -25.381 -6.198 21.380 1.00 32.75 170 GLN A O 1
ATOM 1326 N N . ILE A 1 171 ? -24.208 -5.229 19.729 1.00 32.19 171 ILE A N 1
ATOM 1327 C CA . ILE A 1 171 ? -25.336 -4.500 19.144 1.00 32.19 171 ILE A CA 1
ATOM 1328 C C . ILE A 1 171 ? -26.118 -5.506 18.288 1.00 32.19 171 ILE A C 1
ATOM 1330 O O . ILE A 1 171 ? -25.556 -6.077 17.348 1.00 32.19 171 ILE A O 1
ATOM 1334 N N . SER A 1 172 ? -27.384 -5.761 18.632 1.00 32.12 172 SER A N 1
ATOM 1335 C CA . SER A 1 172 ? -28.267 -6.665 17.891 1.00 32.12 172 SER A CA 1
ATOM 1336 C C . SER A 1 172 ? -28.710 -6.051 16.554 1.00 32.12 172 SER A C 1
ATOM 1338 O O . SER A 1 172 ? -28.692 -4.839 16.337 1.00 32.12 172 SER A O 1
ATOM 1340 N N . LEU A 1 173 ? -29.106 -6.920 15.620 1.00 39.09 173 LEU A N 1
ATOM 1341 C CA . LEU A 1 173 ? -29.466 -6.608 14.227 1.00 39.09 173 LEU A CA 1
ATOM 1342 C C . LEU A 1 173 ? -30.639 -5.616 14.069 1.00 39.09 173 LEU A C 1
ATOM 1344 O O . LEU A 1 173 ? -30.859 -5.093 12.975 1.00 39.09 173 LEU A O 1
ATOM 1348 N N . GLU A 1 174 ? -31.371 -5.329 15.142 1.00 32.91 174 GLU A N 1
ATOM 1349 C CA . GLU A 1 174 ? -32.534 -4.435 15.154 1.00 32.91 174 GLU A CA 1
ATOM 1350 C C . GLU A 1 174 ? -32.141 -2.954 15.057 1.00 32.91 174 GLU A C 1
ATOM 1352 O O . GLU A 1 174 ? -32.835 -2.178 14.394 1.00 32.91 174 GLU A O 1
ATOM 1357 N N . ASP A 1 175 ? -30.972 -2.573 15.582 1.00 37.00 175 ASP A N 1
ATOM 1358 C CA . ASP A 1 175 ? -30.487 -1.188 15.520 1.00 37.00 175 ASP A CA 1
ATOM 1359 C C . ASP A 1 175 ? -30.033 -0.784 14.110 1.00 37.00 175 ASP A C 1
ATOM 1361 O O . ASP A 1 175 ? -30.056 0.396 13.754 1.00 37.00 175 ASP A O 1
ATOM 1365 N N . LYS A 1 176 ? -29.701 -1.758 13.248 1.00 35.47 176 LYS A N 1
ATOM 1366 C CA . LYS A 1 176 ? -29.391 -1.493 11.835 1.00 35.47 176 LYS A CA 1
ATOM 1367 C C . LYS A 1 176 ? -30.632 -1.102 11.027 1.00 35.47 176 LYS A C 1
ATOM 1369 O O . LYS A 1 176 ? -30.492 -0.326 10.087 1.00 35.47 176 LYS A O 1
ATOM 1374 N N . LYS A 1 177 ? -31.836 -1.577 11.377 1.00 30.56 177 LYS A N 1
ATOM 1375 C CA . LYS A 1 177 ? -33.065 -1.261 10.618 1.00 30.56 177 LYS A CA 1
ATOM 1376 C C . LYS A 1 177 ? -33.547 0.176 10.844 1.00 30.56 177 LYS A C 1
ATOM 1378 O O . LYS A 1 177 ? -33.923 0.837 9.881 1.00 30.56 177 LYS A O 1
ATOM 1383 N N . LYS A 1 178 ? -33.427 0.712 12.064 1.00 30.03 178 LYS A N 1
ATOM 1384 C CA . LYS A 1 178 ? -33.875 2.084 12.388 1.00 30.03 178 LYS A CA 1
ATOM 1385 C C . LYS A 1 178 ? -33.054 3.198 11.728 1.00 30.03 178 LYS A C 1
ATOM 1387 O O . LYS A 1 178 ? -33.529 4.328 11.625 1.00 30.03 178 LYS A O 1
ATOM 1392 N N . VAL A 1 179 ? -31.835 2.904 11.274 1.00 35.53 179 VAL A N 1
ATOM 1393 C CA . VAL A 1 179 ? -30.983 3.890 10.585 1.00 35.53 179 VAL A CA 1
ATOM 1394 C C . VAL A 1 179 ? -31.416 4.096 9.127 1.00 35.53 179 VAL A C 1
ATOM 1396 O O . VAL A 1 179 ? -31.308 5.212 8.631 1.00 35.53 179 VAL A O 1
ATOM 1399 N N . TYR A 1 180 ? -31.964 3.073 8.458 1.00 39.41 180 TYR A N 1
ATOM 1400 C CA . TYR A 1 180 ? -32.402 3.173 7.055 1.00 39.41 180 TYR A CA 1
ATOM 1401 C C . TYR A 1 180 ? -33.789 3.804 6.873 1.00 39.41 180 TYR A C 1
ATOM 1403 O O . TYR A 1 180 ? -34.103 4.277 5.787 1.00 39.41 180 TYR A O 1
ATOM 1411 N N . GLU A 1 181 ? -34.611 3.841 7.920 1.00 32.06 181 GLU A N 1
ATOM 1412 C CA . GLU A 1 181 ? -35.992 4.340 7.842 1.00 32.06 181 GLU A CA 1
ATOM 1413 C C . GLU A 1 181 ? -36.098 5.866 8.033 1.00 32.06 181 GLU A C 1
ATOM 1415 O O . GLU A 1 181 ? -37.119 6.467 7.720 1.00 32.06 181 GLU A O 1
ATOM 1420 N N . ASN A 1 182 ? -35.020 6.512 8.496 1.00 35.97 182 ASN A N 1
ATOM 1421 C CA . ASN A 1 182 ? -34.979 7.947 8.803 1.00 35.97 182 ASN A CA 1
ATOM 1422 C C . ASN A 1 182 ? -34.234 8.799 7.751 1.00 35.97 182 ASN A C 1
ATOM 1424 O O . ASN A 1 182 ? -33.861 9.938 8.039 1.00 35.97 182 ASN A O 1
ATOM 1428 N N . GLU A 1 183 ? -34.013 8.289 6.534 1.00 34.56 183 GLU A N 1
ATOM 1429 C CA . GLU A 1 183 ? -33.599 9.129 5.399 1.00 34.56 183 GLU A CA 1
ATOM 1430 C C . GLU A 1 183 ? -34.831 9.612 4.606 1.00 34.56 183 GLU A C 1
ATOM 1432 O O . GLU A 1 183 ? -35.640 8.791 4.173 1.00 34.56 183 GLU A O 1
ATOM 1437 N N . PRO A 1 184 ? -34.999 10.927 4.356 1.00 30.25 184 PRO A N 1
ATOM 1438 C CA . PRO A 1 184 ? -36.075 11.409 3.495 1.00 30.25 184 PRO A CA 1
ATOM 1439 C C . PRO A 1 184 ? -35.840 10.970 2.034 1.00 30.25 184 PRO A C 1
ATOM 1441 O O . PRO A 1 184 ? -34.702 11.012 1.551 1.00 30.25 184 PRO A O 1
ATOM 1444 N N . PRO A 1 185 ? -36.890 10.577 1.283 1.00 30.81 185 PRO A N 1
ATOM 1445 C CA . PRO A 1 185 ? -36.728 10.006 -0.049 1.00 30.81 185 PRO A CA 1
ATOM 1446 C C . PRO A 1 185 ? -36.234 11.058 -1.053 1.00 30.81 185 PRO A C 1
ATOM 1448 O O . PRO A 1 185 ? -36.909 12.050 -1.337 1.00 30.81 185 PRO A O 1
ATOM 1451 N N . LYS A 1 186 ? -35.062 10.816 -1.654 1.00 31.50 186 LYS A N 1
ATOM 1452 C CA . LYS A 1 186 ? -34.582 11.574 -2.821 1.00 31.50 186 LYS A CA 1
ATOM 1453 C C . LYS A 1 186 ? -35.484 11.291 -4.028 1.00 31.50 186 LYS A C 1
ATOM 1455 O O . LYS A 1 186 ? -35.473 10.184 -4.568 1.00 31.50 186 LYS A O 1
ATOM 1460 N N . LYS A 1 187 ? -36.229 12.307 -4.483 1.00 27.31 187 LYS A N 1
ATOM 1461 C CA . LYS A 1 187 ? -36.936 12.308 -5.776 1.00 27.31 187 LYS A CA 1
ATOM 1462 C C . LYS A 1 187 ? -35.941 12.017 -6.909 1.00 27.31 187 LYS A C 1
ATOM 1464 O O . LYS A 1 187 ? -35.010 12.786 -7.130 1.00 27.31 187 LYS A O 1
ATOM 1469 N N . LYS A 1 188 ? -36.146 10.911 -7.629 1.00 29.30 188 LYS A N 1
ATOM 1470 C CA . LYS A 1 188 ? -35.501 10.639 -8.921 1.00 29.30 188 LYS A CA 1
ATOM 1471 C C . LYS A 1 188 ? -36.322 11.314 -10.020 1.00 29.30 188 LYS A C 1
ATOM 1473 O O . LYS A 1 188 ? -37.386 10.811 -10.372 1.00 29.30 188 LYS A O 1
ATOM 1478 N N . GLU A 1 189 ? -35.826 12.414 -10.579 1.00 27.62 189 GLU A N 1
ATOM 1479 C CA . GLU A 1 189 ? -36.269 12.869 -11.900 1.00 27.62 189 GLU A CA 1
ATOM 1480 C C . GLU A 1 189 ? -35.802 11.851 -12.948 1.00 27.62 189 GLU A C 1
ATOM 1482 O O . GLU A 1 189 ? -34.610 11.679 -13.205 1.00 27.62 189 GLU A O 1
ATOM 1487 N N . ARG A 1 190 ? -36.760 11.127 -13.530 1.00 25.28 190 ARG A N 1
ATOM 1488 C CA . ARG A 1 190 ? -36.547 10.313 -14.728 1.00 25.28 190 ARG A CA 1
ATOM 1489 C C . ARG A 1 190 ? -36.537 11.251 -15.937 1.00 25.28 190 ARG A C 1
ATOM 1491 O O . ARG A 1 190 ? -37.589 11.755 -16.315 1.00 25.28 190 ARG A O 1
ATOM 1498 N N . LYS A 1 191 ? -35.377 11.438 -16.575 1.00 27.27 191 LYS A N 1
ATOM 1499 C CA . LYS A 1 191 ? -35.326 11.902 -17.971 1.00 27.27 191 LYS A CA 1
ATOM 1500 C C . LYS A 1 191 ? -35.946 10.816 -18.853 1.00 27.27 191 LYS A C 1
ATOM 1502 O O . LYS A 1 191 ? -35.419 9.710 -18.948 1.00 27.27 191 LYS A O 1
ATOM 1507 N N . LYS A 1 192 ? -37.101 11.138 -19.429 1.00 25.25 192 LYS A N 1
ATOM 1508 C CA . LYS A 1 192 ? -37.846 10.337 -20.399 1.00 25.25 192 LYS A CA 1
ATOM 1509 C C . LYS A 1 192 ? -37.100 10.422 -21.738 1.00 25.25 192 LYS A C 1
ATOM 1511 O O . LYS A 1 192 ? -36.914 11.515 -22.261 1.00 25.25 192 LYS A O 1
ATOM 1516 N N . VAL A 1 193 ? -36.622 9.288 -22.244 1.00 27.97 193 VAL A N 1
ATOM 1517 C CA . VAL A 1 193 ? -36.193 9.142 -23.640 1.00 27.97 193 VAL A CA 1
ATOM 1518 C C . VAL A 1 193 ? -37.469 8.855 -24.424 1.00 27.97 193 VAL A C 1
ATOM 1520 O O . VAL A 1 193 ? -38.050 7.784 -24.267 1.00 27.97 193 VAL A O 1
ATOM 1523 N N . GLU A 1 194 ? -37.951 9.837 -25.181 1.00 25.50 194 GLU A N 1
ATOM 1524 C CA . GLU A 1 194 ? -39.042 9.653 -26.137 1.00 25.50 194 GLU A CA 1
ATOM 1525 C C . GLU A 1 194 ? -38.449 9.291 -27.498 1.00 25.50 194 GLU A C 1
ATOM 1527 O O . GLU A 1 194 ? -37.770 10.080 -28.149 1.00 25.50 194 GLU A O 1
ATOM 1532 N N . SER A 1 195 ? -38.691 8.043 -27.884 1.00 24.23 195 SER A N 1
ATOM 1533 C CA . SER A 1 195 ? -38.642 7.552 -29.251 1.00 24.23 195 SER A CA 1
ATOM 1534 C C . SER A 1 195 ? -39.884 8.046 -29.995 1.00 24.23 195 SER A C 1
ATOM 1536 O O . SER A 1 195 ? -40.988 7.578 -29.709 1.00 24.23 195 SER A O 1
ATOM 1538 N N . SER A 1 196 ? -39.722 8.948 -30.957 1.00 24.34 196 SER A N 1
ATOM 1539 C CA . SER A 1 196 ? -40.747 9.245 -31.960 1.00 24.34 196 SER A CA 1
ATOM 1540 C C . SER A 1 196 ? -40.290 8.700 -33.309 1.00 24.34 196 SER A C 1
ATOM 1542 O O . SER A 1 196 ? -39.449 9.295 -33.978 1.00 24.34 196 SER A O 1
ATOM 1544 N N . ASN A 1 197 ? -40.843 7.546 -33.678 1.00 22.20 197 ASN A N 1
ATOM 1545 C CA . ASN A 1 197 ? -40.912 7.090 -35.058 1.00 22.20 197 ASN A CA 1
ATOM 1546 C C . ASN A 1 197 ? -42.325 7.441 -35.548 1.00 22.20 197 ASN A C 1
ATOM 1548 O O . ASN A 1 197 ? -43.296 6.910 -35.011 1.00 22.20 197 ASN A O 1
ATOM 1552 N N . SER A 1 198 ? -42.445 8.345 -36.518 1.00 25.92 198 SER A N 1
ATOM 1553 C CA . SER A 1 198 ? -43.690 8.600 -37.247 1.00 25.92 198 SER A CA 1
ATOM 1554 C C . SER A 1 198 ? -43.382 8.655 -38.738 1.00 25.92 198 SER A C 1
ATOM 1556 O O . SER A 1 198 ? -42.696 9.553 -39.215 1.00 25.92 198 SER A O 1
ATOM 1558 N N . SER A 1 199 ? -43.883 7.647 -39.438 1.00 25.62 199 SER A N 1
ATOM 1559 C CA . SER A 1 199 ? -44.009 7.532 -40.887 1.00 25.62 199 SER A CA 1
ATOM 1560 C C . SER A 1 199 ? -45.111 8.444 -41.440 1.00 25.62 199 SER A C 1
ATOM 1562 O O . SER A 1 199 ? -46.206 8.433 -40.876 1.00 25.62 199 SER A O 1
ATOM 1564 N N . SER A 1 200 ? -44.837 9.166 -42.533 1.00 28.12 200 SER A N 1
ATOM 1565 C CA . SER A 1 200 ? -45.721 9.600 -43.657 1.00 28.12 200 SER A CA 1
ATOM 1566 C C . SER A 1 200 ? -44.981 10.728 -44.408 1.00 28.12 200 SER A C 1
ATOM 1568 O O . SER A 1 200 ? -44.532 11.673 -43.773 1.00 28.12 200 SER A O 1
ATOM 1570 N N . GLU A 1 201 ? -44.495 10.507 -45.633 1.00 29.81 201 GLU A N 1
ATOM 1571 C CA . GLU A 1 201 ? -45.166 10.697 -46.939 1.00 29.81 201 GLU A CA 1
ATOM 1572 C C . GLU A 1 201 ? -44.881 12.081 -47.574 1.00 29.81 201 GLU A C 1
ATOM 1574 O O . GLU A 1 201 ? -44.969 13.108 -46.915 1.00 29.81 201 GLU A O 1
ATOM 1579 N N . GLU A 1 202 ? -44.564 12.022 -48.876 1.00 29.69 202 GLU A N 1
ATOM 1580 C CA . GLU A 1 202 ? -44.719 13.034 -49.940 1.00 29.69 202 GLU A CA 1
ATOM 1581 C C . GLU A 1 202 ? -43.643 14.108 -50.262 1.00 29.69 202 GLU A C 1
ATOM 1583 O O . GLU A 1 202 ? -43.396 15.063 -49.532 1.00 29.69 202 GLU A O 1
ATOM 1588 N N . SER A 1 203 ? -43.194 13.989 -51.526 1.00 34.28 203 SER A N 1
ATOM 1589 C CA . SER A 1 203 ? -43.024 15.012 -52.584 1.00 34.28 203 SER A CA 1
ATOM 1590 C C . SER A 1 203 ? -41.731 15.835 -52.741 1.00 34.28 203 SER A C 1
ATOM 1592 O O . SER A 1 203 ? -41.285 16.520 -51.826 1.00 34.28 203 SER A O 1
ATOM 1594 N N . ASP A 1 204 ? -41.279 15.788 -54.007 1.00 35.81 204 ASP A N 1
ATOM 1595 C CA . ASP A 1 204 ? -40.304 16.576 -54.789 1.00 35.81 204 ASP A CA 1
ATOM 1596 C C . ASP A 1 204 ? -38.788 16.351 -54.616 1.00 35.81 204 ASP A C 1
ATOM 1598 O O . ASP A 1 204 ? -38.196 16.699 -53.570 1.00 35.81 204 ASP A O 1
#

Foldseek 3Di:
DDPVLVVVQVVCCVPVVDNVSVPVVDDDPLVVQVPFWEWEFELQCLLVVLVFDFDKLVGTDDGDAFQDAQGWHFYAYPVGDTFAIWGAHDHPVRSVPDPIDGGTGGDGGDDHHPPGDHNPQVDPLSVVLVVCCVVVCAPPVSHGDPSPDPVNVVVDDDPVDPDPPDDDDDDDPPVVVVVVVPDDDDDDDDPDDDDDDDDDDDDD

Sequence (204 aa):
MTMHDILDAQYLYDHHNDDSYLRRVIRPLESLLVGHKRIVVKDSAVNAICYGAKILLPGILRFENGIELNEEIVIVTTKGEAICLALALMTTSTMAVTDHGVVAKIKRVIMERDTYARKWCLGPVASKKKAMISQGLLDKYGKPNEKTPAGWRSAYYDLSVANPASSCKQISLEDKKKVYENEPPKKKERKKVESSNSSSEESD

InterPro domains:
  IPR002478 PUA domain [PF01472] (37-110)
  IPR002478 PUA domain [SM00359] (37-111)
  IPR004521 Uncharacterised domain CHP00451 [TIGR00451] (27-107)
  IPR004802 tRNA pseudouridine synthase B family [PTHR23127] (1-200)
  IPR015947 PUA-like superfamily [SSF88697] (36-116)
  IPR032819 tRNA pseudouridylate synthase B, C-terminal [PF16198] (1-33)
  IPR036974 PUA domain superfamily [G3DSA:2.30.130.10] (15-156)

Organism: Brugia malayi (NCBI:txid6279)

Secondary structure (DSSP, 8-state):
--HHHHHHHHHHHHHH---HHHHHHS--GGGGSTTSEEEEE-HHHHHHHHTTPPEEGGGEEEE-TTPPTT-EEEEE-TT--EEEEEEESS-HHHHHH-SSSEEEEEEEE-SPTTSS---TT-SHHHHHHHHHHHTTSB-TT--B-TTS-HHHHHH---TTS--TT-S--PPPTHHHHHHHTTSPP-------------------

Radius of gyration: 27.34 Å; chains: 1; bounding box: 72×48×88 Å